Protein AF-A3AQN6-F1 (afdb_monomer)

Foldseek 3Di:
DPPDPVVVVVVVVVVVVVVVVVVVVVVVVVVVVVVCVVVVVVVVVVVVLLVVLVVVVVVVVVVLVVLQPQQDEDEPVQVCQFQVNVDPVQWPDADPQATWGWGQRPVVRAIKIKGWGDDPDLPFPVVVSVVNSVVSVPPDPPDFDFNHKYKDFPDDPVCSVVVDRDGPITIITITHDDPPDDVVCVVPVDPPPPPPPDD

Secondary structure (DSSP, 8-state):
---SHHHHHHHHHHHHHHHHHHHHHHHHHHHHHHHHHHHHHHHHHHHHHHHHHHHHHHHHHHHHHHHSSSPEEEEHHHHHHHTTTT-GGGEEEEETTEEEEEEEETTTTEEEEEEEE---SS--HHHHHHHHHHHHH---TTS--EEEEEEE----HHHHHTT------EEEEEEE--TT--HHHHHHT----------

pLDDT: mean 77.61, std 12.52, range [41.53, 94.75]

Nearest PDB structures (foldseek):
  6cth-assembly1_A  TM=8.230E-01  e=3.646E-09  Theobroma cacao
  7xdy-assembly2_B  TM=8.112E-01  e=2.053E-07  Arabidopsis thaliana
  7xdw-assembly2_B  TM=7.848E-01  e=6.494E-07  Arabidopsis thaliana
  7xdv-assembly2_B  TM=8.188E-01  e=1.313E-06  Arabidopsis thaliana
  7xdx-assembly2_B  TM=7.525E-01  e=4.150E-07  Arabidopsis thaliana

Sequence (199 aa):
MHHGRAPQIFASIVNNLSPICRYIDADHKKAIAIGFSIGGGLILVLLLWSILSWWKWRKTNREFDKGTRGACRFNYHHLAAATNHFSMDNKIGAGAFGEVHKGFLTQLGREVAVKKILRESRAGNKDFFDEVQTISRAKQKNLVELLGWGMKDSSNIIDFMCWRRQKNTDLFLVYEFVDNGNLHMHLYEKEALLPWRIR

InterPro domains:
  IPR000719 Protein kinase domain [PS50011] (86-199)
  IPR001245 Serine-threonine/tyrosine-protein kinase, catalytic domain [PF07714] (87-192)
  IPR011009 Protein kinase-like domain superfamily [SSF56112] (73-198)
  IPR017441 Protein kinase, ATP binding site [PS00107] (92-116)
  IPR050528 L-type Lectin-Domain Containing Receptor Kinases [PTHR27007] (30-199)

Mean predicted aligned error: 14.71 Å

Solvent-accessible surface area (backbone atoms only — not comparable to full-atom values): 11525 Å² total; per-residue (Å²): 139,92,81,69,66,68,64,55,54,51,51,51,53,52,58,61,43,51,60,54,54,53,50,53,55,53,51,52,53,50,53,51,52,53,50,49,53,58,52,47,51,53,50,51,51,52,50,50,51,51,51,52,53,51,52,55,52,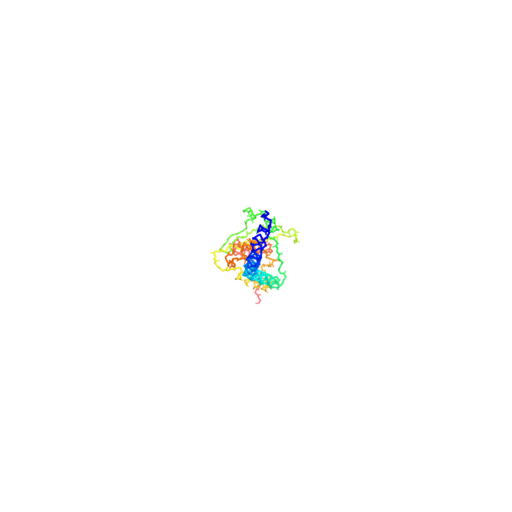54,49,55,58,53,51,52,66,65,47,28,78,75,45,42,81,45,57,41,69,58,54,31,62,24,21,61,69,67,35,73,92,31,52,77,48,74,56,91,69,24,38,30,25,42,26,49,37,76,92,78,72,45,62,27,30,40,34,40,46,55,79,89,59,91,72,40,74,61,58,54,48,55,48,50,33,50,54,50,64,62,79,50,95,90,50,83,53,67,54,23,37,28,51,44,82,71,79,50,78,62,47,67,76,62,71,57,74,85,69,82,54,51,38,34,40,31,27,58,56,69,88,86,65,56,70,64,53,55,73,75,70,42,91,66,76,73,83,77,76,82,126

Organism: Oryza sativa subsp. japonica (NCBI:txid39947)

Structure (mmCIF, N/CA/C/O backbone):
data_AF-A3AQN6-F1
#
_entry.id   AF-A3AQN6-F1
#
loop_
_atom_site.group_PDB
_atom_site.id
_atom_site.type_symbol
_atom_site.label_atom_id
_atom_site.label_alt_id
_atom_site.label_comp_id
_atom_site.label_asym_id
_atom_site.label_entity_id
_atom_site.label_seq_id
_atom_site.pdbx_PDB_ins_code
_atom_site.Cartn_x
_atom_site.Cartn_y
_atom_site.Cartn_z
_atom_site.occupancy
_atom_site.B_iso_or_equiv
_atom_site.auth_seq_id
_atom_site.auth_comp_id
_atom_site.auth_asym_id
_atom_site.auth_atom_id
_atom_site.pdbx_PDB_model_num
ATOM 1 N N . MET A 1 1 ? 56.611 50.053 -68.192 1.00 41.53 1 MET A N 1
ATOM 2 C CA . MET A 1 1 ? 55.725 48.869 -68.253 1.00 41.53 1 MET A CA 1
ATOM 3 C C . MET A 1 1 ? 56.006 47.970 -67.046 1.00 41.53 1 MET A C 1
ATOM 5 O O . MET A 1 1 ? 56.831 47.077 -67.136 1.00 41.53 1 MET A O 1
ATOM 9 N N . HIS A 1 2 ? 55.384 48.231 -65.892 1.00 56.44 2 HIS A N 1
ATOM 10 C CA . HIS A 1 2 ? 55.504 47.391 -64.686 1.00 56.44 2 HIS A CA 1
ATOM 11 C C . HIS A 1 2 ? 54.185 46.640 -64.448 1.00 56.44 2 HIS A C 1
ATOM 13 O O . HIS A 1 2 ? 53.518 46.827 -63.437 1.00 56.44 2 HIS A O 1
ATOM 19 N N . HIS A 1 3 ? 53.773 45.810 -65.405 1.00 54.97 3 HIS A N 1
ATOM 20 C CA . HIS A 1 3 ? 52.603 44.942 -65.255 1.00 54.97 3 HIS A CA 1
ATOM 21 C C . HIS A 1 3 ? 53.083 43.509 -65.026 1.00 54.97 3 HIS A C 1
ATOM 23 O O . HIS A 1 3 ? 53.787 42.961 -65.864 1.00 54.97 3 HIS A O 1
ATOM 29 N N . GLY A 1 4 ? 52.730 42.904 -63.887 1.00 64.25 4 GLY A N 1
ATOM 30 C CA . GLY A 1 4 ? 52.791 41.442 -63.752 1.00 64.25 4 GLY A CA 1
ATOM 31 C C . GLY A 1 4 ? 53.216 40.865 -62.402 1.00 64.25 4 GLY A C 1
ATOM 32 O O . GLY A 1 4 ? 52.994 39.681 -62.182 1.00 64.25 4 GLY A O 1
ATOM 33 N N . ARG A 1 5 ? 53.783 41.642 -61.465 1.00 66.12 5 ARG A N 1
ATOM 34 C CA . ARG A 1 5 ? 54.265 41.065 -60.186 1.00 66.12 5 ARG A CA 1
ATOM 35 C C . ARG A 1 5 ? 53.169 40.861 -59.127 1.00 66.12 5 ARG A C 1
ATOM 37 O O . ARG A 1 5 ? 53.242 39.902 -58.366 1.00 66.12 5 ARG A O 1
ATOM 44 N N . ALA A 1 6 ? 52.134 41.704 -59.118 1.00 73.12 6 ALA A N 1
ATOM 45 C CA . ALA A 1 6 ? 50.998 41.588 -58.196 1.00 73.12 6 ALA A CA 1
ATOM 46 C C . ALA A 1 6 ? 50.236 40.239 -58.270 1.00 73.12 6 ALA A C 1
ATOM 48 O O . ALA A 1 6 ? 50.026 39.643 -57.212 1.00 73.12 6 ALA A O 1
ATOM 49 N N . PRO A 1 7 ? 49.870 39.697 -59.456 1.00 79.94 7 PRO A N 1
ATOM 50 C CA . PRO A 1 7 ? 49.133 38.430 -59.523 1.00 79.94 7 PRO A CA 1
ATOM 51 C C . PRO A 1 7 ? 49.952 37.230 -59.031 1.00 79.94 7 PRO A C 1
ATOM 53 O O . PRO A 1 7 ? 49.388 36.320 -58.432 1.00 79.94 7 PRO A O 1
ATOM 56 N N . GLN A 1 8 ? 51.278 37.244 -59.214 1.00 82.31 8 GLN A N 1
ATOM 57 C CA . GLN A 1 8 ? 52.142 36.138 -58.783 1.00 82.31 8 GLN A CA 1
ATOM 58 C C . GLN A 1 8 ? 52.287 36.074 -57.260 1.00 82.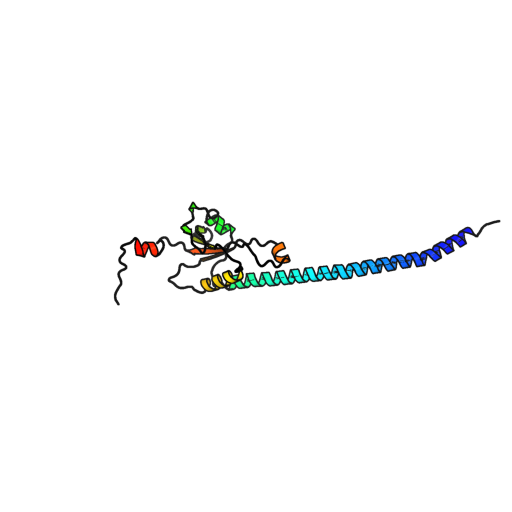31 8 GLN A C 1
ATOM 60 O O . GLN A 1 8 ? 52.235 34.995 -56.671 1.00 82.31 8 GLN A O 1
ATOM 65 N N . ILE A 1 9 ? 52.427 37.234 -56.607 1.00 84.75 9 ILE A N 1
ATOM 66 C CA . ILE A 1 9 ? 52.479 37.313 -55.140 1.00 84.75 9 ILE A CA 1
ATOM 67 C C . ILE A 1 9 ? 51.146 36.845 -54.553 1.00 84.75 9 ILE A C 1
ATOM 69 O O . ILE A 1 9 ? 51.135 36.037 -53.628 1.00 84.75 9 ILE A O 1
ATOM 73 N N . PHE A 1 10 ? 50.028 37.287 -55.133 1.00 84.50 10 PHE A N 1
ATOM 74 C CA . PHE A 1 10 ? 48.701 36.860 -54.701 1.00 84.50 10 PHE A CA 1
ATOM 75 C C . PHE A 1 10 ? 48.503 35.344 -54.852 1.00 84.50 10 PHE A C 1
ATOM 77 O O . PHE A 1 10 ? 48.115 34.684 -53.891 1.00 84.50 10 PHE A O 1
ATOM 84 N N . ALA A 1 11 ? 48.845 34.769 -56.010 1.00 84.94 11 ALA A N 1
ATOM 85 C CA . ALA A 1 11 ? 48.753 33.327 -56.239 1.00 84.94 11 ALA A CA 1
ATOM 86 C C . ALA A 1 11 ? 49.623 32.522 -55.258 1.00 84.94 11 ALA A C 1
ATOM 88 O O . ALA A 1 11 ? 49.178 31.502 -54.739 1.00 84.94 11 ALA A O 1
ATOM 89 N N . SER A 1 12 ? 50.833 32.999 -54.949 1.00 86.12 12 SER A N 1
ATOM 90 C CA . SER A 1 12 ? 51.721 32.366 -53.965 1.00 86.12 12 SER A CA 1
ATOM 91 C C . SER A 1 12 ? 51.129 32.382 -52.550 1.00 86.12 12 SER A C 1
ATOM 93 O O . SER A 1 12 ? 51.118 31.355 -51.871 1.00 86.12 12 SER A O 1
ATOM 95 N N . ILE A 1 13 ? 50.560 33.515 -52.124 1.00 86.88 13 ILE A N 1
ATOM 96 C CA . ILE A 1 13 ? 49.897 33.638 -50.818 1.00 86.88 13 ILE A CA 1
ATOM 97 C C . ILE A 1 13 ? 48.698 32.688 -50.734 1.00 86.88 13 ILE A C 1
ATOM 99 O O . ILE A 1 13 ? 48.573 31.952 -49.758 1.00 86.88 13 ILE A O 1
ATOM 103 N N . VAL A 1 14 ? 47.848 32.653 -51.764 1.00 86.81 14 VAL A N 1
ATOM 104 C CA . VAL A 1 14 ? 46.679 31.759 -51.811 1.00 86.81 14 VAL A CA 1
ATOM 105 C C . VAL A 1 14 ? 47.107 30.290 -51.796 1.00 86.81 14 VAL A C 1
ATOM 107 O O . VAL A 1 14 ? 46.557 29.494 -51.032 1.00 86.81 14 VAL A O 1
ATOM 110 N N . ASN A 1 15 ? 48.127 29.927 -52.576 1.00 86.00 15 ASN A N 1
ATOM 111 C CA . ASN A 1 15 ? 48.645 28.562 -52.620 1.00 86.00 15 ASN A CA 1
ATOM 112 C C . ASN A 1 15 ? 49.213 28.123 -51.269 1.00 86.00 15 ASN A C 1
ATOM 114 O O . ASN A 1 15 ? 48.926 27.003 -50.853 1.00 86.00 15 ASN A O 1
ATOM 118 N N . ASN A 1 16 ? 49.928 29.001 -50.560 1.00 87.06 16 ASN A N 1
ATOM 119 C CA . ASN A 1 16 ? 50.449 28.733 -49.216 1.00 87.06 16 ASN A CA 1
ATOM 120 C C . ASN A 1 16 ? 49.360 28.727 -48.135 1.00 87.06 16 ASN A C 1
ATOM 122 O O . ASN A 1 16 ? 49.490 28.009 -47.145 1.00 87.06 16 ASN A O 1
ATOM 126 N N . LEU A 1 17 ? 48.265 29.468 -48.320 1.00 86.56 17 LEU A N 1
ATOM 127 C CA . LEU A 1 17 ? 47.139 29.465 -47.389 1.00 86.56 17 LEU A CA 1
ATOM 128 C C . LEU A 1 17 ? 46.268 28.215 -47.547 1.00 86.56 17 LEU A C 1
ATOM 130 O O . LEU A 1 17 ? 45.709 27.734 -46.568 1.00 86.56 17 LEU A O 1
ATOM 134 N N . SER A 1 18 ? 46.184 27.639 -48.748 1.00 84.31 18 SER A N 1
ATOM 135 C CA . SER A 1 18 ? 45.392 26.430 -49.004 1.00 84.31 18 SER A CA 1
ATOM 136 C C . SER A 1 18 ? 45.774 25.197 -48.152 1.00 84.31 18 SER A C 1
ATOM 138 O O . SER A 1 18 ? 44.858 24.544 -47.643 1.00 84.31 18 SER A O 1
ATOM 140 N N . PRO A 1 19 ? 47.057 24.821 -47.933 1.00 86.81 19 PRO A N 1
ATOM 141 C CA . PRO A 1 19 ? 47.410 23.739 -47.016 1.00 86.81 19 PRO A CA 1
ATOM 142 C C . PRO A 1 19 ? 47.148 24.117 -45.555 1.00 86.81 19 PRO A C 1
ATOM 144 O O . PRO A 1 19 ? 46.705 23.260 -44.798 1.00 86.81 19 PRO A O 1
ATOM 147 N N . ILE A 1 20 ? 47.348 25.383 -45.170 1.00 85.19 20 ILE A N 1
ATOM 148 C CA . ILE A 1 20 ? 47.074 25.869 -43.807 1.00 85.19 20 ILE A CA 1
ATOM 149 C C . ILE A 1 20 ? 45.571 25.782 -43.512 1.00 85.19 20 ILE A C 1
ATOM 151 O O . ILE A 1 20 ? 45.165 25.252 -42.481 1.00 85.19 20 ILE A O 1
ATOM 155 N N . CYS A 1 21 ? 44.738 26.222 -44.455 1.00 81.69 21 CYS A N 1
ATOM 156 C CA . CYS A 1 21 ? 43.284 26.138 -44.372 1.00 81.69 21 CYS A CA 1
ATOM 157 C C . CYS A 1 21 ? 42.813 24.676 -44.282 1.00 81.69 21 CYS A C 1
ATOM 159 O O . CYS A 1 21 ? 42.001 24.346 -43.420 1.00 81.69 21 CYS A O 1
ATOM 161 N N . ARG A 1 22 ? 43.392 23.771 -45.087 1.00 85.31 22 ARG A N 1
ATOM 162 C CA . ARG A 1 22 ? 43.117 22.323 -45.001 1.00 85.31 22 ARG A CA 1
ATOM 163 C C . ARG A 1 22 ? 43.568 21.697 -43.676 1.00 85.31 22 ARG A C 1
ATOM 165 O O . ARG A 1 22 ? 42.887 20.809 -43.172 1.00 85.31 22 ARG A O 1
ATOM 172 N N . TYR A 1 23 ? 44.689 22.140 -43.107 1.00 86.69 23 TYR A N 1
ATOM 173 C CA . TYR A 1 23 ? 45.187 21.651 -41.819 1.00 86.69 23 TYR A CA 1
ATOM 174 C C . TYR A 1 23 ? 44.251 22.031 -40.663 1.00 86.69 23 TYR A C 1
ATOM 176 O O . TYR A 1 23 ? 43.906 21.174 -39.851 1.00 86.69 23 TYR A O 1
ATOM 184 N N . ILE A 1 24 ? 43.785 23.284 -40.628 1.00 84.75 24 ILE A N 1
ATOM 185 C CA . ILE A 1 24 ? 42.854 23.781 -39.603 1.00 84.75 24 ILE A CA 1
ATOM 186 C C . ILE A 1 24 ? 41.511 23.031 -39.659 1.00 84.75 24 ILE A C 1
ATOM 188 O O . ILE A 1 24 ? 41.003 22.615 -38.620 1.00 84.75 24 ILE A O 1
ATOM 192 N N . ASP A 1 25 ? 40.957 22.794 -40.856 1.00 84.50 25 ASP A N 1
ATOM 193 C CA . ASP A 1 25 ? 39.721 22.008 -41.027 1.00 84.50 25 ASP A CA 1
ATOM 194 C C . ASP A 1 25 ? 39.881 20.554 -40.538 1.00 84.50 25 ASP A C 1
ATOM 196 O O . ASP A 1 25 ? 38.994 20.008 -39.876 1.00 84.50 25 ASP A O 1
ATOM 200 N N . ALA A 1 26 ? 41.035 19.930 -40.804 1.00 84.81 26 ALA A N 1
ATOM 201 C CA . ALA A 1 26 ? 41.329 18.574 -40.346 1.00 84.81 26 ALA A CA 1
ATOM 202 C C . ALA A 1 26 ? 41.465 18.477 -38.816 1.00 84.81 26 ALA A C 1
ATOM 204 O O . ALA A 1 26 ? 40.965 17.517 -38.224 1.00 84.81 26 ALA A O 1
ATOM 205 N N . ASP A 1 27 ? 42.118 19.447 -38.170 1.00 85.69 27 ASP A N 1
ATOM 206 C CA . ASP A 1 27 ? 42.248 19.499 -36.708 1.00 85.69 27 ASP A CA 1
ATOM 207 C C . ASP A 1 27 ? 40.888 19.721 -36.029 1.00 85.69 27 ASP A C 1
ATOM 209 O O . ASP A 1 27 ? 40.518 18.984 -35.113 1.00 85.69 27 ASP A O 1
ATOM 213 N N . HIS A 1 28 ? 40.070 20.629 -36.572 1.00 83.94 28 HIS A N 1
ATOM 214 C CA . HIS A 1 28 ? 38.715 20.879 -36.085 1.00 83.94 28 HIS A CA 1
ATOM 215 C C . HIS A 1 28 ? 37.824 19.627 -36.167 1.00 83.94 28 HIS A C 1
ATOM 217 O O . HIS A 1 28 ? 37.142 19.278 -35.200 1.00 83.94 28 HIS A O 1
ATOM 223 N N . LYS A 1 29 ? 37.877 18.887 -37.284 1.00 84.50 29 LYS A N 1
ATOM 224 C CA . LYS A 1 29 ? 37.161 17.608 -37.442 1.00 84.50 29 LYS A CA 1
ATOM 225 C C . LYS A 1 29 ? 37.626 16.548 -36.440 1.00 84.50 29 LYS A C 1
ATOM 227 O O . LYS A 1 29 ? 36.785 15.836 -35.891 1.00 84.50 29 LYS A O 1
ATOM 232 N N . LYS A 1 30 ? 38.933 16.449 -36.165 1.00 82.25 30 LYS A N 1
ATOM 233 C CA . LYS A 1 30 ? 39.477 15.536 -35.141 1.00 82.25 30 LYS A CA 1
ATOM 234 C C . LYS A 1 30 ? 39.011 15.921 -33.737 1.00 82.25 30 LYS A C 1
ATOM 236 O O . LYS A 1 30 ? 38.565 15.046 -33.002 1.00 82.25 30 LYS A O 1
ATOM 241 N N . ALA A 1 31 ? 39.058 17.205 -33.382 1.00 79.88 31 ALA A N 1
ATOM 242 C CA . ALA A 1 31 ? 38.603 17.700 -32.083 1.00 79.88 31 ALA A CA 1
ATOM 243 C C . ALA A 1 31 ? 37.107 17.419 -31.852 1.00 79.88 31 ALA A C 1
ATOM 245 O O . ALA A 1 31 ? 36.733 16.892 -30.802 1.00 79.88 31 ALA A O 1
ATOM 246 N N . ILE A 1 32 ? 36.260 17.677 -32.858 1.00 78.75 32 ILE A N 1
ATOM 247 C CA . ILE A 1 32 ? 34.833 17.323 -32.832 1.00 78.75 32 ILE A CA 1
ATOM 248 C C . ILE A 1 32 ? 34.651 15.808 -32.661 1.00 78.75 32 ILE A C 1
ATOM 250 O O . ILE A 1 32 ? 33.883 15.381 -31.800 1.00 78.75 32 ILE A O 1
ATOM 254 N N . ALA A 1 33 ? 35.372 14.985 -33.431 1.00 78.06 33 ALA A N 1
ATOM 255 C CA . ALA A 1 33 ? 35.271 13.527 -33.351 1.00 78.06 33 ALA A CA 1
ATOM 256 C C . ALA A 1 33 ? 35.667 12.976 -31.966 1.00 78.06 33 ALA A C 1
ATOM 258 O O . ALA A 1 33 ? 34.990 12.093 -31.436 1.00 78.06 33 ALA A O 1
ATOM 259 N N . ILE A 1 34 ? 36.719 13.522 -31.346 1.00 77.81 34 ILE A N 1
ATOM 260 C CA . ILE A 1 34 ? 37.142 13.156 -29.984 1.00 77.81 34 ILE A CA 1
ATOM 261 C C . ILE A 1 34 ? 36.062 13.551 -28.964 1.00 77.81 34 ILE A C 1
ATOM 263 O O . ILE A 1 34 ? 35.707 12.743 -28.102 1.00 77.81 34 ILE A O 1
ATOM 267 N N . GLY A 1 35 ? 35.488 14.752 -29.094 1.00 72.50 35 GLY A N 1
ATOM 268 C CA . GLY A 1 35 ? 34.400 15.231 -28.236 1.00 72.50 35 GLY A CA 1
ATOM 269 C C . GLY A 1 35 ? 33.139 14.364 -28.323 1.00 72.50 35 GLY A C 1
ATOM 270 O O . GLY A 1 35 ? 32.579 13.993 -27.289 1.00 72.50 35 GLY A O 1
ATOM 271 N N . PHE A 1 36 ? 32.736 13.966 -29.536 1.00 73.75 36 PHE A N 1
ATOM 272 C CA . PHE A 1 36 ? 31.620 13.035 -29.751 1.00 73.75 36 PHE A CA 1
ATOM 273 C C . PHE A 1 36 ? 31.888 11.652 -29.153 1.00 73.75 36 PHE A C 1
ATOM 275 O O . PHE A 1 36 ? 30.964 11.042 -28.621 1.00 73.75 36 PHE A O 1
ATOM 282 N N . SER A 1 37 ? 33.129 11.162 -29.204 1.00 77.19 37 SER A N 1
ATOM 283 C CA . SER A 1 37 ? 33.493 9.847 -28.667 1.00 77.19 37 SER A CA 1
ATOM 284 C C . SER A 1 37 ? 33.371 9.792 -27.139 1.00 77.19 37 SER A C 1
ATOM 286 O O . SER A 1 37 ? 32.703 8.911 -26.594 1.00 77.19 37 SER A O 1
ATOM 288 N N . ILE A 1 38 ? 33.938 10.778 -26.435 1.00 80.94 38 ILE A N 1
ATOM 289 C CA . ILE A 1 38 ? 33.906 10.823 -24.965 1.00 80.94 38 ILE A CA 1
ATOM 290 C C . ILE A 1 38 ? 32.491 11.147 -24.471 1.00 80.94 38 ILE A C 1
ATOM 292 O O . ILE A 1 38 ? 31.960 10.454 -23.601 1.00 80.94 38 ILE A O 1
ATOM 296 N N . GLY A 1 39 ? 31.854 12.168 -25.053 1.00 83.25 39 GLY A N 1
ATOM 297 C CA . GLY A 1 39 ? 30.500 12.576 -24.681 1.00 83.25 39 GLY A CA 1
ATOM 298 C C . GLY A 1 39 ? 29.460 11.508 -25.016 1.00 83.25 39 GLY A C 1
ATOM 299 O O . GLY A 1 39 ? 28.634 11.165 -24.176 1.00 83.25 39 GLY A O 1
ATOM 300 N N . GLY A 1 40 ? 29.537 10.925 -26.213 1.00 89.31 40 GLY A N 1
ATOM 301 C CA . GLY A 1 40 ? 28.639 9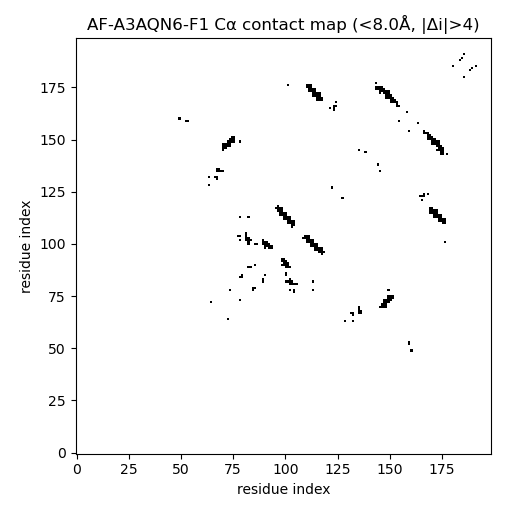.863 -26.660 1.00 89.31 40 GLY A CA 1
ATOM 302 C C . GLY A 1 40 ? 28.771 8.597 -25.820 1.00 89.31 40 GLY A C 1
ATOM 303 O O . GLY A 1 40 ? 27.756 8.038 -25.410 1.00 89.31 40 GLY A O 1
ATOM 304 N N . GLY A 1 41 ? 29.999 8.183 -25.487 1.00 89.56 41 GLY A N 1
ATOM 305 C CA . GLY A 1 41 ? 30.244 7.050 -24.593 1.00 89.56 41 GLY A CA 1
ATOM 306 C C . GLY A 1 41 ? 29.640 7.264 -23.203 1.00 89.56 41 GLY A C 1
ATOM 307 O O . GLY A 1 41 ? 28.924 6.395 -22.704 1.00 89.56 41 GLY A O 1
ATOM 308 N N . LEU A 1 42 ? 29.846 8.444 -22.608 1.00 91.00 42 LEU A N 1
ATOM 309 C CA . LEU A 1 42 ? 29.241 8.799 -21.320 1.00 91.00 42 LEU A CA 1
ATOM 310 C C . LEU A 1 42 ? 27.709 8.808 -21.392 1.00 91.00 42 LEU A C 1
ATOM 312 O O . LEU A 1 42 ? 27.057 8.238 -20.519 1.00 91.00 42 LEU A O 1
ATOM 316 N N . ILE A 1 43 ? 27.127 9.383 -22.447 1.00 91.81 43 ILE A N 1
ATOM 317 C CA . ILE A 1 43 ? 25.673 9.399 -22.656 1.00 91.81 43 ILE A CA 1
ATOM 318 C C . ILE A 1 43 ? 25.130 7.973 -22.796 1.00 91.81 43 ILE A C 1
ATOM 320 O O . ILE A 1 43 ? 24.146 7.635 -22.141 1.00 91.81 43 ILE A O 1
ATOM 324 N N . LEU A 1 44 ? 25.772 7.107 -23.584 1.00 92.75 44 LEU A N 1
ATOM 325 C CA . LEU A 1 44 ? 25.349 5.714 -23.755 1.00 92.75 44 LEU A CA 1
ATOM 326 C C . LEU A 1 44 ? 25.416 4.924 -22.445 1.00 92.75 44 LEU A C 1
ATOM 328 O O . LEU A 1 44 ? 24.490 4.171 -22.146 1.00 92.75 44 LEU A O 1
ATOM 332 N N . VAL A 1 45 ? 26.461 5.116 -21.637 1.00 92.31 45 VAL A N 1
ATOM 333 C CA . VAL A 1 45 ? 26.581 4.482 -20.315 1.00 92.31 45 VAL A CA 1
ATOM 334 C C . VAL A 1 45 ? 25.486 4.975 -19.370 1.00 92.31 45 VAL A C 1
ATOM 336 O O . VAL A 1 45 ? 24.864 4.160 -18.690 1.00 92.31 45 VAL A O 1
ATOM 339 N N . LEU A 1 46 ? 25.191 6.279 -19.353 1.00 90.12 46 LEU A N 1
ATOM 340 C CA . LEU A 1 46 ? 24.107 6.846 -18.546 1.00 90.12 46 LEU A CA 1
ATOM 341 C C . LEU A 1 46 ? 22.731 6.335 -18.990 1.00 90.12 46 LEU A C 1
ATOM 343 O O . LEU A 1 46 ? 21.899 6.005 -18.141 1.00 90.12 46 LEU A O 1
ATOM 347 N N . LEU A 1 47 ? 22.494 6.213 -20.300 1.00 91.25 47 LEU A N 1
ATOM 348 C CA . LEU A 1 47 ? 21.268 5.635 -20.852 1.00 91.25 47 LEU A CA 1
ATOM 349 C C . LEU A 1 47 ? 21.141 4.156 -20.481 1.00 91.25 47 LEU A C 1
ATOM 351 O O . LEU A 1 47 ? 20.100 3.745 -19.973 1.00 91.25 47 LEU A O 1
ATOM 355 N N . LEU A 1 48 ? 22.203 3.367 -20.656 1.00 92.75 48 LEU A N 1
ATOM 356 C CA . LEU A 1 48 ? 22.229 1.955 -20.282 1.00 92.75 48 LEU A CA 1
ATOM 357 C C . LEU A 1 48 ? 21.975 1.778 -18.782 1.00 92.75 48 LEU A C 1
ATOM 359 O O . LEU A 1 48 ? 21.144 0.965 -18.385 1.00 92.75 48 LEU A O 1
ATOM 363 N N . TRP A 1 49 ? 22.644 2.565 -17.942 1.00 91.06 49 TRP A N 1
ATOM 364 C CA . TRP A 1 49 ? 22.470 2.530 -16.494 1.00 91.06 49 TRP A CA 1
ATOM 365 C C . TRP A 1 49 ? 21.047 2.922 -16.076 1.00 91.06 49 TRP A C 1
ATOM 367 O O . TRP A 1 49 ? 20.458 2.265 -15.214 1.00 91.06 49 TRP A O 1
ATOM 377 N N . SER A 1 50 ? 20.456 3.918 -16.740 1.00 85.88 50 SER A N 1
ATOM 378 C CA . SER A 1 50 ? 19.059 4.322 -16.537 1.00 85.88 50 SER A CA 1
ATOM 379 C C . SER A 1 50 ? 18.084 3.212 -16.940 1.00 85.88 50 SER A C 1
ATOM 381 O O . SER A 1 50 ? 17.165 2.901 -16.184 1.00 85.88 50 SER A O 1
ATOM 383 N N . ILE A 1 51 ? 18.314 2.549 -18.079 1.00 88.56 51 ILE A N 1
ATOM 384 C CA . ILE A 1 51 ? 17.504 1.419 -18.560 1.00 88.56 51 ILE A CA 1
ATOM 385 C C . ILE A 1 51 ? 17.604 0.230 -17.598 1.00 88.56 51 ILE A C 1
ATOM 387 O O . ILE A 1 51 ? 16.578 -0.308 -17.182 1.00 88.56 51 ILE A O 1
ATOM 391 N N . LEU A 1 52 ? 18.816 -0.160 -17.194 1.00 87.69 52 LEU A N 1
ATOM 392 C CA . LEU A 1 52 ? 19.042 -1.269 -16.262 1.00 87.69 52 LEU A CA 1
ATOM 393 C C . LEU A 1 52 ? 18.415 -0.993 -14.891 1.00 87.69 52 LEU A C 1
ATOM 395 O O . LEU A 1 52 ? 17.757 -1.867 -14.319 1.00 87.69 52 LEU A O 1
ATOM 399 N N . SER A 1 53 ? 18.574 0.227 -14.375 1.00 82.31 53 SER A N 1
ATOM 400 C CA . SER A 1 53 ? 17.977 0.651 -13.104 1.00 82.31 53 SER A CA 1
ATOM 401 C C . SER A 1 53 ? 16.451 0.654 -13.180 1.00 82.31 53 SER A C 1
ATOM 403 O O . SER A 1 53 ? 15.783 0.140 -12.278 1.00 82.31 53 SER A O 1
ATOM 405 N N . TRP A 1 54 ? 15.887 1.135 -14.291 1.00 81.00 54 TRP A N 1
ATOM 406 C CA . TRP A 1 54 ? 14.450 1.100 -14.550 1.00 81.00 54 TRP A CA 1
ATOM 407 C C . TRP A 1 54 ? 13.911 -0.334 -14.644 1.00 81.00 54 TRP A C 1
ATOM 409 O O . TRP A 1 54 ? 12.876 -0.653 -14.053 1.00 81.00 54 TRP A O 1
ATOM 419 N N . TRP A 1 55 ? 14.631 -1.238 -15.314 1.00 81.12 55 TRP A N 1
ATOM 420 C CA . TRP A 1 55 ? 14.256 -2.651 -15.427 1.00 81.12 55 TRP A CA 1
ATOM 421 C C . TRP A 1 55 ? 14.284 -3.365 -14.078 1.00 81.12 55 TRP A C 1
ATOM 423 O O . TRP A 1 55 ? 13.327 -4.065 -13.731 1.00 81.12 55 TRP A O 1
ATOM 433 N N . LYS A 1 56 ? 15.349 -3.165 -13.292 1.00 75.69 56 LYS A N 1
ATOM 434 C CA . LYS A 1 56 ? 15.478 -3.753 -11.955 1.00 75.69 56 LYS A CA 1
ATOM 435 C C . LYS A 1 56 ? 14.353 -3.280 -11.035 1.00 75.69 56 LYS A C 1
ATOM 437 O O . LYS A 1 56 ? 13.740 -4.105 -10.362 1.00 75.69 56 LYS A O 1
ATOM 442 N N . TRP A 1 57 ? 14.025 -1.988 -11.062 1.00 70.19 57 TRP A N 1
ATOM 443 C CA . TRP A 1 57 ? 12.908 -1.441 -10.292 1.00 70.19 57 TRP A CA 1
ATOM 444 C C . TRP A 1 57 ? 11.560 -2.037 -10.698 1.00 70.19 57 TRP A C 1
ATOM 446 O O . TRP A 1 57 ? 10.786 -2.480 -9.846 1.00 70.19 57 TRP A O 1
ATOM 456 N N . ARG A 1 58 ? 11.289 -2.110 -12.006 1.00 71.19 58 ARG A N 1
ATOM 457 C CA . ARG A 1 58 ? 10.032 -2.666 -12.519 1.00 71.19 58 ARG A CA 1
ATOM 458 C C . ARG A 1 58 ? 9.850 -4.124 -12.104 1.00 71.19 58 ARG A C 1
ATOM 460 O O . ARG A 1 58 ? 8.726 -4.536 -11.824 1.00 71.19 58 ARG A O 1
ATOM 467 N N . LYS A 1 59 ? 10.936 -4.904 -12.057 1.00 72.00 59 LYS A N 1
ATOM 468 C CA . LYS A 1 59 ? 10.896 -6.307 -11.628 1.00 72.00 59 LYS A CA 1
ATOM 469 C C . LYS A 1 59 ? 10.508 -6.441 -10.153 1.00 72.00 59 LYS A C 1
ATOM 471 O O . LYS A 1 59 ? 9.588 -7.198 -9.862 1.00 72.00 59 LYS A O 1
ATOM 476 N N . THR A 1 60 ? 11.127 -5.672 -9.255 1.00 65.94 60 THR A N 1
ATOM 477 C CA . THR A 1 60 ? 10.811 -5.703 -7.814 1.00 65.94 60 THR A CA 1
ATOM 478 C C . THR A 1 60 ? 9.350 -5.348 -7.530 1.00 65.94 60 THR A C 1
ATOM 480 O O . THR A 1 60 ? 8.696 -6.049 -6.764 1.00 65.94 60 THR A O 1
ATOM 483 N N . ASN A 1 61 ? 8.800 -4.330 -8.201 1.00 63.28 61 ASN A N 1
ATOM 484 C CA . ASN A 1 61 ? 7.387 -3.970 -8.033 1.00 63.28 61 ASN A CA 1
ATOM 485 C C . ASN A 1 61 ? 6.443 -5.098 -8.481 1.00 63.28 61 ASN A C 1
ATOM 487 O O . ASN A 1 61 ? 5.462 -5.390 -7.808 1.00 63.28 61 ASN A O 1
ATOM 491 N N . ARG A 1 62 ? 6.766 -5.768 -9.595 1.00 66.19 62 ARG A N 1
ATOM 492 C CA . ARG A 1 62 ? 5.961 -6.877 -10.130 1.00 66.19 62 ARG A CA 1
ATOM 493 C C . ARG A 1 62 ? 6.004 -8.133 -9.259 1.00 66.19 62 ARG A C 1
ATOM 495 O O . ARG A 1 62 ? 5.025 -8.869 -9.221 1.00 66.19 62 ARG A O 1
ATOM 502 N N . GLU A 1 63 ? 7.135 -8.429 -8.623 1.00 66.94 63 GLU A N 1
ATOM 503 C CA . GLU A 1 63 ? 7.254 -9.587 -7.725 1.00 66.94 63 GLU A CA 1
ATOM 504 C C . GLU A 1 63 ? 6.417 -9.412 -6.455 1.00 66.94 63 GLU A C 1
ATOM 506 O O . GLU A 1 63 ? 5.815 -10.380 -5.990 1.00 66.94 63 GLU A O 1
ATOM 511 N N . PHE A 1 64 ? 6.308 -8.184 -5.944 1.00 63.25 64 PHE A N 1
ATOM 512 C CA . PHE A 1 64 ? 5.491 -7.895 -4.770 1.00 63.25 64 PHE A CA 1
ATOM 513 C C . PHE A 1 64 ? 3.995 -8.110 -5.032 1.00 63.25 64 PHE A C 1
ATOM 515 O O . PHE A 1 64 ? 3.351 -8.844 -4.284 1.00 63.25 64 PHE A O 1
ATOM 522 N N . ASP A 1 65 ? 3.481 -7.592 -6.153 1.00 65.81 65 ASP A N 1
ATOM 523 C CA . ASP A 1 65 ? 2.076 -7.774 -6.550 1.00 65.81 65 ASP A CA 1
ATOM 524 C C . ASP A 1 65 ? 1.712 -9.268 -6.740 1.00 65.81 65 ASP A C 1
ATOM 526 O O . ASP A 1 65 ? 0.584 -9.678 -6.480 1.00 65.81 65 ASP A O 1
ATOM 530 N N . LYS A 1 66 ? 2.671 -10.116 -7.151 1.00 66.00 66 LYS A N 1
ATOM 531 C CA . LYS A 1 66 ? 2.482 -11.579 -7.257 1.00 66.00 66 LYS A CA 1
ATOM 532 C C . LYS A 1 66 ? 2.562 -12.303 -5.909 1.00 66.00 66 LYS A C 1
ATOM 534 O O . LYS A 1 66 ? 1.998 -13.386 -5.760 1.00 66.00 66 LYS A O 1
ATOM 539 N N . GLY A 1 67 ? 3.318 -11.758 -4.956 1.00 58.75 67 GLY A N 1
ATOM 540 C CA . GLY A 1 67 ? 3.569 -12.362 -3.647 1.00 58.75 67 GLY A CA 1
ATOM 541 C C . GLY A 1 67 ? 2.355 -12.339 -2.723 1.00 58.75 67 GLY A C 1
ATOM 542 O O . GLY A 1 67 ? 2.189 -13.253 -1.912 1.00 58.75 67 GLY A O 1
ATOM 543 N N . THR A 1 68 ? 1.500 -11.331 -2.877 1.00 62.34 68 THR A N 1
ATOM 544 C CA . THR A 1 68 ? 0.252 -11.174 -2.137 1.00 62.34 68 THR A CA 1
ATOM 545 C C . THR A 1 68 ? -0.857 -11.966 -2.828 1.00 62.34 68 THR A C 1
ATOM 547 O O . THR A 1 68 ? -1.469 -11.475 -3.770 1.00 62.34 68 THR A O 1
ATOM 550 N N . ARG A 1 69 ? -1.104 -13.213 -2.396 1.00 62.38 69 ARG A N 1
ATOM 551 C CA . ARG A 1 69 ? -2.104 -14.161 -2.950 1.00 62.38 69 ARG A CA 1
ATOM 552 C C . ARG A 1 69 ? -3.574 -13.690 -2.806 1.00 62.38 69 ARG A C 1
ATOM 554 O O . ARG A 1 69 ? -4.391 -14.381 -2.208 1.00 62.38 69 ARG A O 1
ATOM 561 N N . GLY A 1 70 ? -3.923 -12.527 -3.348 1.00 65.69 70 GLY A N 1
ATOM 562 C CA . GLY A 1 70 ? -5.285 -11.981 -3.360 1.00 65.69 70 GLY A CA 1
ATOM 563 C C . GLY A 1 70 ? -5.502 -10.728 -2.509 1.00 65.69 70 GLY A C 1
ATOM 564 O O . GLY A 1 70 ? -6.575 -10.145 -2.598 1.00 65.69 70 GLY A O 1
ATOM 565 N N . ALA A 1 71 ? -4.512 -10.275 -1.731 1.00 72.88 71 ALA A N 1
ATOM 566 C CA . ALA A 1 71 ? -4.621 -8.990 -1.039 1.00 72.88 71 ALA A CA 1
ATOM 567 C C . ALA A 1 71 ? -4.512 -7.844 -2.061 1.00 72.88 71 ALA A C 1
ATOM 569 O O . ALA A 1 71 ? -3.530 -7.759 -2.803 1.00 72.88 71 ALA A O 1
ATOM 570 N N . CYS A 1 72 ? -5.525 -6.978 -2.125 1.00 78.88 72 CYS A N 1
ATOM 571 C CA . CYS A 1 72 ? -5.600 -5.916 -3.123 1.00 78.88 72 CYS A CA 1
ATOM 572 C C . CYS A 1 72 ? -4.608 -4.785 -2.818 1.00 78.88 72 CYS A C 1
ATOM 574 O O . CYS A 1 72 ? -4.450 -4.360 -1.672 1.00 78.88 72 CYS A O 1
ATOM 576 N N . ARG A 1 73 ? -3.966 -4.246 -3.859 1.00 83.19 73 ARG A N 1
ATOM 577 C C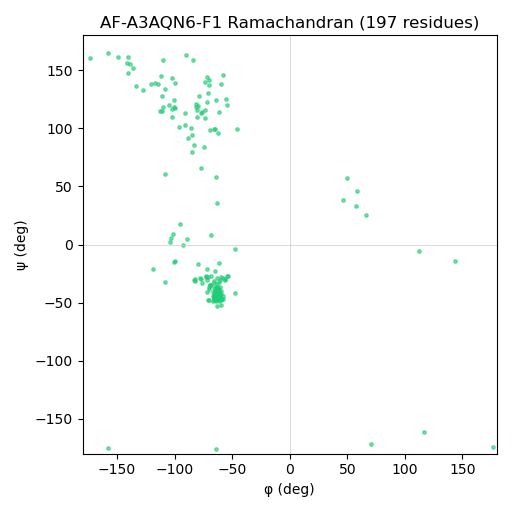A . ARG A 1 73 ? -3.188 -3.012 -3.742 1.00 83.19 73 ARG A CA 1
ATOM 578 C C . ARG A 1 73 ? -4.122 -1.808 -3.824 1.00 83.19 73 ARG A C 1
ATOM 580 O O . ARG A 1 73 ? -4.762 -1.595 -4.851 1.00 83.19 73 ARG A O 1
ATOM 587 N N . PHE A 1 74 ? -4.138 -0.982 -2.784 1.00 86.00 74 PHE A N 1
ATOM 588 C CA . PHE A 1 74 ? -4.895 0.265 -2.745 1.00 86.00 74 PHE A CA 1
ATOM 589 C C . PHE A 1 74 ? -4.001 1.472 -3.027 1.00 86.00 74 PHE A C 1
ATOM 591 O O . PHE A 1 74 ? -2.871 1.574 -2.542 1.00 86.00 74 PHE A O 1
ATOM 598 N N . ASN A 1 75 ? -4.520 2.418 -3.813 1.00 87.19 75 ASN A N 1
ATOM 599 C CA . ASN A 1 75 ? -3.869 3.713 -3.988 1.00 87.19 75 ASN A CA 1
ATOM 600 C C . ASN A 1 75 ? -3.981 4.512 -2.682 1.00 87.19 75 ASN A C 1
ATOM 602 O O . ASN A 1 75 ? -5.058 4.578 -2.086 1.00 87.19 75 ASN A O 1
ATOM 606 N N . TYR A 1 76 ? -2.891 5.170 -2.287 1.00 89.12 76 TYR A N 1
ATOM 607 C CA . TYR A 1 76 ? -2.868 6.106 -1.168 1.00 89.12 76 TYR A CA 1
ATOM 608 C C . TYR A 1 76 ? -4.028 7.109 -1.207 1.00 89.12 76 TYR A C 1
ATOM 610 O O . TYR A 1 76 ? -4.646 7.343 -0.177 1.00 89.12 76 TYR A O 1
ATOM 618 N N . HIS A 1 77 ? -4.378 7.649 -2.378 1.00 90.38 77 HIS A N 1
ATOM 619 C CA . HIS A 1 77 ? -5.469 8.621 -2.495 1.00 90.38 77 HIS A CA 1
ATOM 620 C C . HIS A 1 77 ? -6.825 8.045 -2.055 1.00 90.38 77 HIS A C 1
ATOM 622 O O . HIS A 1 77 ? -7.606 8.730 -1.402 1.00 90.38 77 HIS A O 1
ATOM 628 N N . HIS A 1 78 ? -7.106 6.774 -2.364 1.00 91.56 78 HIS A N 1
ATOM 629 C CA . HIS A 1 78 ? -8.339 6.121 -1.913 1.00 91.56 78 HIS A CA 1
ATOM 630 C C . HIS A 1 78 ? -8.327 5.865 -0.408 1.00 91.56 78 HIS A C 1
ATOM 632 O O . HIS A 1 78 ? -9.353 6.044 0.237 1.00 91.56 78 HIS A O 1
ATOM 638 N N . LEU A 1 79 ? -7.174 5.495 0.155 1.00 92.94 79 LEU A N 1
ATOM 639 C CA . LEU A 1 79 ? -7.031 5.309 1.600 1.00 92.94 79 LEU A CA 1
ATOM 640 C C . LEU A 1 79 ? -7.171 6.629 2.356 1.00 92.94 79 LEU A C 1
ATOM 642 O O . LEU A 1 79 ? -7.887 6.679 3.347 1.00 92.94 79 LEU A O 1
ATOM 646 N N . ALA A 1 80 ? -6.539 7.696 1.866 1.00 92.88 80 ALA A N 1
ATOM 647 C CA . ALA A 1 80 ? -6.653 9.029 2.438 1.00 92.88 80 ALA A CA 1
ATOM 648 C C . ALA A 1 80 ? -8.097 9.540 2.368 1.00 92.88 80 ALA A C 1
ATOM 650 O O . ALA A 1 80 ? -8.610 10.037 3.362 1.00 92.88 80 ALA A O 1
ATOM 651 N N . ALA A 1 81 ? -8.787 9.365 1.238 1.00 93.94 81 ALA A N 1
ATOM 652 C CA . ALA A 1 81 ? -10.201 9.719 1.137 1.00 93.94 81 ALA A CA 1
ATOM 653 C C . ALA A 1 81 ? -11.069 8.893 2.105 1.00 93.94 81 ALA A C 1
ATOM 655 O O . ALA A 1 81 ? -11.916 9.452 2.794 1.00 93.94 81 ALA A O 1
ATOM 656 N N . ALA A 1 82 ? -10.817 7.584 2.210 1.00 93.25 82 ALA A N 1
ATOM 657 C CA . ALA A 1 82 ? -11.564 6.686 3.089 1.00 93.25 82 ALA A CA 1
ATOM 658 C C . ALA A 1 82 ? -11.416 7.034 4.579 1.00 93.25 82 ALA A C 1
ATOM 660 O O . ALA A 1 82 ? -12.360 6.836 5.337 1.00 93.25 82 ALA A O 1
ATOM 661 N N . THR A 1 83 ? -10.252 7.537 5.002 1.00 93.31 83 THR A N 1
ATOM 662 C CA . THR A 1 83 ? -9.943 7.871 6.405 1.00 93.31 83 THR A CA 1
ATOM 663 C C . THR A 1 83 ? -10.039 9.367 6.719 1.00 93.31 83 THR A C 1
ATOM 665 O O . THR A 1 83 ? -9.624 9.788 7.801 1.00 93.31 83 THR A O 1
ATOM 668 N N . ASN A 1 84 ? -10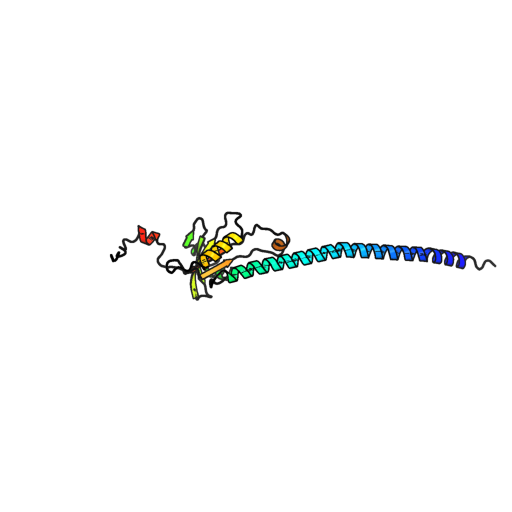.555 10.185 5.795 1.00 93.56 84 ASN A N 1
ATOM 669 C CA . ASN A 1 84 ? -10.536 11.649 5.880 1.00 93.56 84 ASN A CA 1
ATOM 670 C C . ASN A 1 84 ? -9.132 12.208 6.197 1.00 93.56 84 ASN A C 1
ATOM 672 O O . ASN A 1 84 ? -8.911 12.870 7.206 1.00 93.56 84 ASN A O 1
ATOM 676 N N . HIS A 1 85 ? -8.159 11.878 5.350 1.00 92.88 85 HIS A N 1
ATOM 677 C CA . HIS A 1 85 ? -6.745 12.231 5.487 1.00 92.88 85 HIS A CA 1
ATOM 678 C C . HIS A 1 85 ? -6.097 11.752 6.789 1.00 92.88 85 HIS A C 1
ATOM 680 O O . HIS A 1 85 ? -5.170 12.392 7.279 1.00 92.88 85 HIS A O 1
ATOM 686 N N . PHE A 1 86 ? -6.527 10.602 7.315 1.00 91.25 86 PHE A N 1
ATOM 687 C CA . PHE A 1 86 ? -6.060 10.100 8.609 1.00 91.25 86 PHE A CA 1
ATOM 688 C C . PHE A 1 86 ? -6.352 11.108 9.738 1.00 91.25 86 PHE A C 1
ATOM 690 O O . PHE A 1 86 ? -5.478 11.413 10.548 1.00 91.25 86 PHE A O 1
ATOM 697 N N . SER A 1 87 ? -7.581 11.649 9.762 1.00 92.19 87 SER A N 1
ATOM 698 C CA . SER A 1 87 ? -8.039 12.530 10.845 1.00 92.19 87 SER A CA 1
ATOM 699 C C . SER A 1 87 ? -7.953 11.818 12.196 1.00 92.19 87 SER A C 1
ATOM 701 O O . SER A 1 87 ? -8.235 10.620 12.295 1.00 92.19 87 SER A O 1
ATOM 703 N N . MET A 1 88 ? -7.637 12.577 13.247 1.00 91.75 88 MET A N 1
ATOM 704 C CA . MET A 1 88 ? -7.644 12.079 14.624 1.00 91.75 88 MET A CA 1
ATOM 705 C C . MET A 1 88 ? -9.027 11.569 15.049 1.00 91.75 88 MET A C 1
ATOM 707 O O . MET A 1 88 ? -9.093 10.628 15.831 1.00 91.75 88 MET A O 1
ATOM 711 N N . ASP A 1 89 ? -10.113 12.099 14.478 1.00 93.00 89 ASP A N 1
ATOM 712 C CA . ASP A 1 89 ? -11.486 11.644 14.768 1.00 93.00 89 ASP A CA 1
ATOM 713 C C . ASP A 1 89 ? -11.720 10.185 14.357 1.00 93.00 89 ASP A C 1
ATOM 715 O O . ASP A 1 89 ? -12.519 9.470 14.953 1.00 93.00 89 ASP A O 1
ATOM 719 N N . ASN A 1 90 ? -10.995 9.731 13.334 1.00 91.69 90 ASN A N 1
ATOM 720 C CA . ASN A 1 90 ? -11.064 8.366 12.835 1.00 91.69 90 ASN A CA 1
ATOM 721 C C . ASN A 1 90 ? -10.011 7.459 13.482 1.00 91.69 90 ASN A C 1
ATOM 723 O O . ASN A 1 90 ? -9.932 6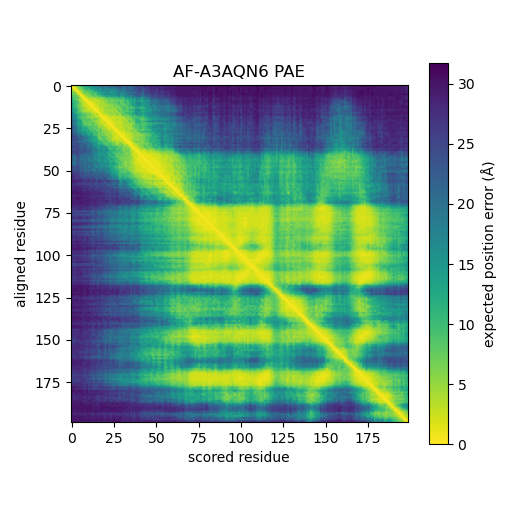.281 13.139 1.00 91.69 90 ASN A O 1
ATOM 727 N N . LYS A 1 91 ? -9.168 7.962 14.386 1.00 93.38 91 LYS A N 1
ATOM 728 C CA . LYS A 1 91 ? -8.118 7.166 15.022 1.00 93.38 91 LYS A CA 1
ATOM 729 C C . LYS A 1 91 ? -8.734 6.219 16.048 1.00 93.38 91 LYS A C 1
ATOM 731 O O . LYS A 1 91 ? -9.270 6.646 17.062 1.00 93.38 91 LYS A O 1
ATOM 736 N N . ILE A 1 92 ? -8.608 4.918 15.801 1.00 90.69 92 ILE A N 1
ATOM 737 C CA . ILE A 1 92 ? -9.134 3.870 16.690 1.00 90.69 92 ILE A CA 1
ATOM 738 C C . ILE A 1 92 ? -8.056 3.255 17.584 1.00 90.69 92 ILE A C 1
ATOM 740 O O . ILE A 1 92 ? -8.370 2.577 18.557 1.00 90.69 92 ILE A O 1
ATOM 744 N N . GLY A 1 93 ? -6.778 3.481 17.277 1.00 89.69 93 GLY A N 1
ATOM 745 C CA . GLY A 1 93 ? -5.686 3.007 18.117 1.00 89.69 93 GLY A CA 1
ATOM 746 C C . GLY A 1 93 ? -4.315 3.499 17.674 1.00 89.69 93 GLY A C 1
ATOM 747 O O . GLY A 1 93 ? -4.109 3.902 16.529 1.00 89.69 93 GLY A O 1
ATOM 748 N N . ALA A 1 94 ? -3.358 3.440 18.591 1.00 90.12 94 ALA A N 1
ATOM 749 C CA . ALA A 1 94 ? -1.943 3.665 18.329 1.00 90.12 94 ALA A CA 1
ATOM 750 C C . ALA A 1 94 ? -1.106 2.676 19.142 1.00 90.12 94 ALA A C 1
ATOM 752 O O . ALA A 1 94 ? -1.481 2.295 20.248 1.00 90.12 94 ALA A O 1
ATOM 753 N N . GLY A 1 95 ? 0.029 2.267 18.590 1.00 83.50 95 GLY A N 1
ATOM 754 C CA . GLY A 1 95 ? 1.014 1.442 19.278 1.00 83.50 95 GLY A CA 1
ATOM 755 C C . GLY A 1 95 ? 2.391 1.574 18.635 1.00 83.50 95 GLY A C 1
ATOM 756 O O . GLY A 1 95 ? 2.572 2.336 17.688 1.00 83.50 95 GLY A O 1
ATOM 757 N N . ALA A 1 96 ? 3.356 0.785 19.112 1.00 80.94 96 ALA A N 1
ATOM 758 C CA . ALA A 1 96 ? 4.739 0.818 18.619 1.00 80.94 96 ALA A CA 1
ATOM 759 C C . ALA A 1 96 ? 4.860 0.551 17.105 1.00 80.94 96 ALA A C 1
ATOM 761 O O . ALA A 1 96 ? 5.747 1.060 16.434 1.00 80.94 96 ALA A O 1
ATOM 762 N N . PHE A 1 97 ? 3.928 -0.223 16.545 1.00 78.62 97 PHE A N 1
ATOM 763 C CA . PHE A 1 97 ? 3.907 -0.571 15.121 1.00 78.62 97 PHE A CA 1
ATOM 764 C C . PHE A 1 97 ? 3.135 0.435 14.255 1.00 78.62 97 PHE A C 1
ATOM 766 O O . PHE A 1 97 ? 2.909 0.179 13.070 1.00 78.62 97 PHE A O 1
ATOM 773 N N . GLY A 1 98 ? 2.671 1.536 14.847 1.00 87.81 98 GLY A N 1
ATOM 774 C CA . GLY A 1 98 ? 1.972 2.615 14.170 1.00 87.81 98 GLY A CA 1
ATOM 775 C C . GLY A 1 98 ? 0.527 2.829 14.606 1.00 87.81 98 GLY A C 1
ATOM 776 O O . GLY A 1 98 ? 0.104 2.418 15.686 1.00 87.81 98 GLY A O 1
ATOM 777 N N . GLU A 1 99 ? -0.228 3.521 13.761 1.00 91.94 99 GLU A N 1
ATOM 778 C CA . GLU A 1 99 ? -1.546 4.061 14.096 1.00 91.94 99 GLU A CA 1
ATOM 779 C C . GLU A 1 99 ? -2.631 3.434 13.234 1.00 91.94 99 GLU A C 1
ATOM 781 O O . GLU A 1 99 ? -2.459 3.264 12.028 1.00 91.94 99 GLU A O 1
ATOM 786 N N . VAL A 1 100 ? -3.773 3.121 13.833 1.00 93.25 100 VAL A N 1
ATOM 787 C CA . VAL A 1 100 ? -4.910 2.509 13.150 1.00 93.25 100 VAL A CA 1
ATOM 788 C C . VAL A 1 100 ? -6.046 3.514 13.078 1.00 93.25 100 VAL A C 1
ATOM 790 O O . VAL A 1 100 ? -6.443 4.092 14.089 1.00 93.25 100 VAL A O 1
ATOM 793 N N . HIS A 1 101 ? -6.565 3.707 11.872 1.00 94.62 101 HIS A N 1
ATOM 794 C CA . HIS A 1 101 ? -7.653 4.626 11.578 1.00 94.62 101 HIS A CA 1
ATOM 795 C C . HIS A 1 101 ? -8.824 3.856 10.974 1.00 94.62 101 HIS A C 1
ATOM 797 O O . HIS A 1 101 ? -8.630 2.992 10.118 1.00 94.62 101 HIS A O 1
ATOM 803 N N . LYS A 1 102 ? -10.040 4.178 11.398 1.00 94.75 102 LYS A N 1
ATOM 804 C CA . LYS A 1 102 ? -11.275 3.747 10.757 1.00 94.75 102 LYS A CA 1
ATOM 805 C C . LYS A 1 102 ? -11.444 4.489 9.430 1.00 94.75 102 LYS A C 1
ATOM 807 O O . LYS A 1 102 ? -11.078 5.655 9.299 1.00 94.75 102 LYS A O 1
ATOM 812 N N . GLY A 1 103 ? -11.993 3.815 8.432 1.00 94.25 103 GLY A N 1
ATOM 813 C CA . GLY A 1 103 ? -12.361 4.451 7.177 1.00 94.25 103 GLY A CA 1
ATOM 814 C C . GLY A 1 103 ? -13.420 3.669 6.423 1.00 94.25 103 GLY A C 1
ATOM 815 O O . GLY A 1 103 ? -13.666 2.500 6.713 1.00 94.25 103 GLY A O 1
ATOM 816 N N . PHE A 1 104 ? -14.037 4.309 5.436 1.00 94.38 104 PHE A N 1
ATOM 817 C CA . PHE A 1 104 ? -15.003 3.667 4.549 1.00 94.38 104 PHE A CA 1
ATOM 818 C C . PHE A 1 104 ? -14.443 3.592 3.134 1.00 94.38 104 PHE A C 1
ATOM 820 O O . PHE A 1 104 ? -14.203 4.614 2.488 1.00 94.38 104 PHE A O 1
ATOM 827 N N . LEU A 1 105 ? -14.214 2.375 2.641 1.00 91.62 105 LEU A N 1
ATOM 828 C CA . LEU A 1 105 ? -13.600 2.178 1.336 1.00 91.62 105 LEU A CA 1
ATOM 829 C C . LEU A 1 105 ? -14.676 1.963 0.275 1.00 91.62 105 LEU A C 1
ATOM 831 O O . LEU A 1 105 ? -15.200 0.862 0.115 1.00 91.62 105 LEU A O 1
ATOM 835 N N . THR A 1 106 ? -14.965 3.012 -0.496 1.00 89.44 106 THR A N 1
ATOM 836 C CA . THR A 1 106 ? -16.025 3.016 -1.521 1.00 89.44 106 THR A CA 1
ATOM 837 C C . THR A 1 106 ? -15.875 1.916 -2.574 1.00 89.44 106 THR A C 1
ATOM 839 O O . THR A 1 106 ? -16.876 1.403 -3.055 1.00 89.44 106 THR A O 1
ATOM 842 N N . GLN A 1 107 ? -14.644 1.500 -2.890 1.00 85.50 107 GLN A N 1
ATOM 843 C CA . GLN A 1 107 ? -14.369 0.411 -3.838 1.00 85.50 107 GLN A CA 1
ATOM 844 C C . GLN A 1 107 ? -14.852 -0.963 -3.353 1.00 85.50 107 GLN A C 1
ATOM 846 O O . GLN A 1 107 ? -15.220 -1.799 -4.171 1.00 85.50 107 GLN A O 1
ATOM 851 N N . LEU A 1 108 ? -14.820 -1.205 -2.037 1.00 85.44 108 LEU A N 1
ATOM 852 C CA . LEU A 1 108 ? -15.305 -2.446 -1.425 1.00 85.44 108 LEU A CA 1
ATOM 853 C C . LEU A 1 108 ? -16.715 -2.299 -0.837 1.00 85.44 108 LEU A C 1
ATOM 855 O O . LEU A 1 108 ? -17.326 -3.305 -0.494 1.00 85.44 108 LEU A O 1
ATOM 859 N N . GLY A 1 109 ? -17.206 -1.066 -0.673 1.00 88.81 109 GLY A N 1
ATOM 860 C CA . GLY A 1 109 ? -18.509 -0.779 -0.074 1.00 88.81 109 GLY A CA 1
ATOM 861 C C . GLY A 1 109 ? -18.614 -1.150 1.408 1.00 88.81 109 GLY A C 1
ATOM 862 O O . GLY A 1 109 ? -19.713 -1.426 1.877 1.00 88.81 109 GLY A O 1
ATOM 863 N N . ARG A 1 110 ? -17.495 -1.188 2.146 1.00 90.06 110 ARG A N 1
ATOM 864 C CA . ARG A 1 110 ? -17.467 -1.563 3.571 1.00 90.06 110 ARG A CA 1
ATOM 865 C C . ARG A 1 110 ? -16.512 -0.711 4.399 1.00 90.06 110 ARG A C 1
ATOM 867 O O . ARG A 1 110 ? -15.593 -0.080 3.866 1.00 90.06 110 ARG A O 1
ATOM 874 N N . GLU A 1 111 ? -16.726 -0.734 5.712 1.00 93.19 111 GLU A N 1
ATOM 875 C CA . GLU A 1 111 ? -15.799 -0.163 6.687 1.00 93.19 111 GLU A CA 1
ATOM 876 C C . GLU A 1 111 ? -14.511 -0.990 6.769 1.00 93.19 111 GLU A C 1
ATOM 878 O O . GLU A 1 111 ? -14.514 -2.220 6.680 1.00 93.19 111 GLU A O 1
ATOM 883 N N . VAL A 1 112 ? -13.390 -0.293 6.922 1.00 93.56 112 VAL A N 1
ATOM 884 C CA . VAL A 1 112 ? -12.050 -0.871 6.979 1.00 93.56 112 VAL A CA 1
ATOM 885 C C . VAL A 1 112 ? -11.238 -0.224 8.095 1.00 93.56 112 VAL A C 1
ATOM 887 O O . VAL A 1 112 ? -11.435 0.942 8.443 1.00 93.56 112 VAL A O 1
ATOM 890 N N . ALA A 1 113 ? -10.287 -0.980 8.633 1.00 93.69 113 ALA A N 1
ATOM 891 C CA . ALA A 1 113 ? -9.266 -0.475 9.537 1.00 93.69 113 ALA A CA 1
ATOM 892 C C . ALA A 1 113 ? -7.952 -0.304 8.765 1.00 93.69 113 ALA A C 1
ATOM 894 O O . ALA A 1 113 ? -7.368 -1.269 8.269 1.00 93.69 113 ALA A O 1
ATOM 895 N N . VAL A 1 114 ? -7.477 0.935 8.657 1.00 94.06 114 VAL A N 1
ATOM 896 C CA . VAL A 1 114 ? -6.235 1.282 7.965 1.00 94.06 114 VAL A CA 1
ATOM 897 C C . VAL A 1 114 ? -5.136 1.520 8.993 1.00 94.06 114 VAL A C 1
ATOM 899 O O . VAL A 1 114 ? -5.141 2.520 9.709 1.00 94.06 114 VAL A O 1
ATOM 902 N N . LYS A 1 115 ? -4.166 0.607 9.055 1.00 91.94 115 LYS A N 1
ATOM 903 C CA . LYS A 1 115 ? -2.977 0.733 9.899 1.00 91.94 115 LYS A CA 1
ATOM 904 C C . LYS A 1 115 ? -1.856 1.415 9.122 1.00 91.94 115 LYS A C 1
ATOM 906 O O . LYS A 1 115 ? -1.315 0.833 8.184 1.00 91.94 115 LYS A O 1
ATOM 911 N N . LYS A 1 116 ? -1.488 2.627 9.531 1.00 90.56 116 LYS A N 1
ATOM 912 C CA . LYS A 1 116 ? -0.275 3.328 9.103 1.00 90.56 116 LYS A CA 1
ATOM 913 C C . LYS A 1 116 ? 0.909 2.779 9.888 1.00 90.56 116 LYS A C 1
ATOM 915 O O . LYS A 1 116 ? 0.934 2.900 11.109 1.00 90.56 116 LYS A O 1
ATOM 920 N N . ILE A 1 117 ? 1.889 2.203 9.202 1.00 85.75 117 ILE A N 1
ATOM 921 C CA . ILE A 1 117 ? 3.109 1.695 9.834 1.00 85.75 117 ILE A CA 1
ATOM 922 C C . ILE A 1 117 ? 4.074 2.858 10.063 1.00 85.75 117 ILE A C 1
ATOM 924 O O . ILE A 1 117 ? 4.517 3.499 9.109 1.00 85.75 117 ILE A O 1
ATOM 928 N N . LEU A 1 118 ? 4.409 3.124 11.325 1.00 76.25 118 LEU A N 1
ATOM 929 C CA . LEU A 1 118 ? 5.466 4.068 11.682 1.00 76.25 118 LEU A CA 1
ATOM 930 C C . LEU A 1 118 ? 6.813 3.356 11.527 1.00 76.25 118 LEU A C 1
ATOM 932 O O . LEU A 1 118 ? 7.087 2.367 12.201 1.00 76.25 118 LEU A O 1
ATOM 936 N N . ARG A 1 119 ? 7.648 3.822 10.597 1.00 67.06 119 ARG A N 1
ATOM 937 C CA . ARG A 1 119 ? 8.998 3.284 10.400 1.00 67.06 119 ARG A CA 1
ATOM 938 C C . ARG A 1 119 ? 9.990 4.065 11.243 1.00 67.06 119 ARG A C 1
ATOM 940 O O . ARG A 1 119 ? 10.388 5.158 10.858 1.00 67.06 119 ARG A O 1
ATOM 947 N N . GLU A 1 120 ? 10.419 3.487 12.359 1.00 59.56 120 GLU A N 1
ATOM 948 C CA . GLU A 1 120 ? 11.450 4.100 13.207 1.00 59.56 120 GLU A CA 1
ATOM 949 C C . GLU A 1 120 ? 12.878 3.882 12.686 1.00 59.56 120 GLU A C 1
ATOM 951 O O . GLU A 1 120 ? 13.796 4.590 13.092 1.00 59.56 120 GLU A O 1
ATOM 956 N N . SER A 1 121 ? 13.118 2.928 11.779 1.00 50.75 121 SER A N 1
ATOM 957 C CA . SER A 1 121 ? 14.494 2.548 11.455 1.00 50.75 121 SER A CA 1
ATOM 958 C C . SER A 1 121 ? 14.729 2.074 10.020 1.00 50.75 121 SER A C 1
ATOM 960 O O . SER A 1 121 ? 13.825 1.703 9.277 1.00 50.75 121 SER A O 1
ATOM 962 N N . ARG A 1 122 ? 16.018 2.120 9.658 1.00 50.66 122 ARG A N 1
ATOM 963 C CA . ARG A 1 122 ? 16.718 1.836 8.387 1.00 50.66 122 ARG A CA 1
ATOM 964 C C . ARG A 1 122 ? 16.355 0.526 7.658 1.00 50.66 122 ARG A C 1
ATOM 966 O O . ARG A 1 122 ? 16.903 0.289 6.578 1.00 50.66 122 ARG A O 1
ATOM 973 N N . ALA A 1 123 ? 15.498 -0.312 8.239 1.00 53.78 123 ALA A N 1
ATOM 974 C CA . ALA A 1 123 ? 14.962 -1.536 7.653 1.00 53.78 123 ALA A CA 1
ATOM 975 C C . ALA A 1 123 ? 14.096 -1.164 6.438 1.00 53.78 123 ALA A C 1
ATOM 977 O O . ALA A 1 123 ? 12.989 -0.636 6.554 1.00 53.78 123 ALA A O 1
ATOM 978 N N . GLY A 1 124 ? 14.682 -1.286 5.248 1.00 62.00 124 GLY A N 1
ATOM 979 C CA . GLY A 1 124 ? 14.151 -0.707 4.016 1.00 62.00 124 GLY A CA 1
ATOM 980 C C . GLY A 1 124 ? 12.798 -1.283 3.585 1.00 62.00 124 GLY A C 1
ATOM 981 O O . GLY A 1 124 ? 12.184 -2.123 4.235 1.00 62.00 124 GLY A O 1
ATOM 982 N N . ASN A 1 125 ? 12.309 -0.852 2.419 1.00 64.50 125 ASN A N 1
ATOM 983 C CA . ASN A 1 125 ? 11.048 -1.351 1.839 1.00 64.50 125 ASN A CA 1
ATOM 984 C C . ASN A 1 125 ? 11.024 -2.881 1.703 1.00 64.50 125 ASN A C 1
ATOM 986 O O . ASN A 1 125 ? 9.960 -3.476 1.788 1.00 64.50 125 ASN A O 1
ATOM 990 N N . LYS A 1 126 ? 12.201 -3.506 1.571 1.00 68.38 126 LYS A N 1
ATOM 991 C CA . LYS A 1 126 ? 12.358 -4.955 1.468 1.00 68.38 126 LYS A CA 1
ATOM 992 C C . LYS A 1 126 ? 11.812 -5.713 2.684 1.00 68.38 126 LYS A C 1
ATOM 994 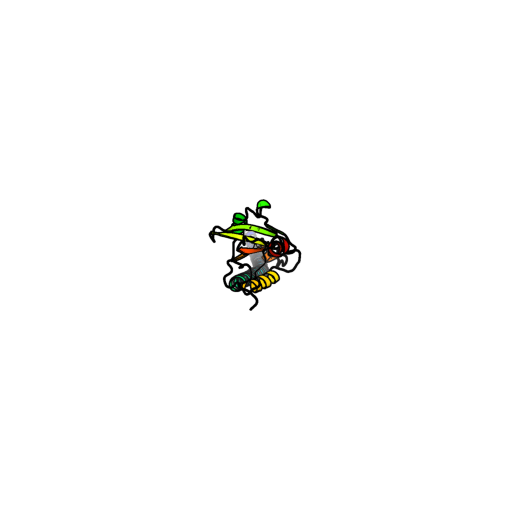O O . LYS A 1 126 ? 10.997 -6.600 2.484 1.00 68.38 126 LYS A O 1
ATOM 999 N N . ASP A 1 127 ? 12.209 -5.347 3.901 1.00 71.25 127 ASP A N 1
ATOM 1000 C CA . ASP A 1 127 ? 11.850 -6.125 5.098 1.00 71.25 127 ASP A CA 1
ATOM 1001 C C . ASP A 1 127 ? 10.335 -6.090 5.341 1.00 71.25 127 ASP A C 1
ATOM 1003 O O . ASP A 1 127 ? 9.715 -7.104 5.643 1.00 71.25 127 ASP A O 1
ATOM 1007 N N . PHE A 1 128 ? 9.711 -4.940 5.073 1.00 71.94 128 PHE A N 1
ATOM 1008 C CA . PHE A 1 128 ? 8.254 -4.836 5.063 1.00 71.94 128 PHE A CA 1
ATOM 1009 C C . PHE A 1 128 ? 7.606 -5.671 3.959 1.00 71.94 128 PHE A C 1
ATOM 1011 O O . PHE A 1 128 ? 6.557 -6.260 4.182 1.00 71.94 128 PHE A O 1
ATOM 1018 N N . PHE A 1 129 ? 8.183 -5.721 2.755 1.00 72.69 129 PHE A N 1
ATOM 1019 C CA . PHE A 1 129 ? 7.635 -6.564 1.693 1.00 72.69 129 PHE A CA 1
ATOM 1020 C C . PHE A 1 129 ? 7.702 -8.042 2.048 1.00 72.69 129 PHE A C 1
ATOM 1022 O O . PHE A 1 129 ? 6.740 -8.759 1.777 1.00 72.69 129 PHE A O 1
ATOM 1029 N N . ASP A 1 130 ? 8.782 -8.475 2.691 1.00 75.25 130 ASP A N 1
ATOM 1030 C CA . ASP A 1 130 ? 8.928 -9.839 3.191 1.00 75.25 130 ASP A CA 1
ATOM 1031 C C . ASP A 1 130 ? 7.893 -10.114 4.305 1.00 75.25 130 ASP A C 1
ATOM 1033 O O . ASP A 1 130 ? 7.234 -11.159 4.299 1.00 75.25 130 ASP A O 1
ATOM 1037 N N . GLU A 1 131 ? 7.647 -9.147 5.195 1.00 73.62 131 GLU A N 1
ATOM 1038 C CA . GLU A 1 131 ? 6.600 -9.217 6.223 1.00 73.62 131 GLU A CA 1
ATOM 1039 C C . GLU A 1 131 ? 5.191 -9.294 5.610 1.00 73.62 131 GLU A C 1
ATOM 1041 O O . GLU A 1 131 ? 4.447 -10.230 5.896 1.00 73.62 131 GLU A O 1
ATOM 1046 N N . VAL A 1 132 ? 4.819 -8.380 4.707 1.00 75.44 132 VAL A N 1
ATOM 1047 C CA . VAL A 1 132 ? 3.504 -8.381 4.037 1.00 75.44 132 VAL A CA 1
ATOM 1048 C C . VAL A 1 132 ? 3.313 -9.632 3.191 1.00 75.44 132 VAL A C 1
ATOM 1050 O O . VAL A 1 132 ? 2.222 -10.206 3.167 1.00 75.44 132 VAL A O 1
ATOM 1053 N N . GLN A 1 133 ? 4.356 -10.108 2.514 1.00 77.56 133 GLN A N 1
ATOM 1054 C CA . GLN A 1 133 ? 4.304 -11.369 1.783 1.00 77.56 133 GLN A CA 1
ATOM 1055 C C . GLN A 1 133 ? 4.060 -12.548 2.734 1.00 77.56 133 GLN A C 1
ATOM 1057 O O . GLN A 1 133 ? 3.308 -13.462 2.395 1.00 77.56 133 GLN A O 1
ATOM 1062 N N . THR A 1 134 ? 4.652 -12.530 3.925 1.00 76.75 134 THR A N 1
ATOM 1063 C CA . THR A 1 134 ? 4.446 -13.570 4.938 1.00 76.75 134 THR A CA 1
ATOM 1064 C C . THR A 1 134 ? 3.034 -13.502 5.525 1.00 76.75 134 THR A C 1
ATOM 1066 O O . THR A 1 134 ? 2.328 -14.511 5.526 1.00 76.75 134 THR A O 1
ATOM 1069 N N . ILE A 1 135 ? 2.565 -12.315 5.925 1.00 75.88 135 ILE A N 1
ATOM 1070 C CA . ILE A 1 135 ? 1.220 -12.095 6.485 1.00 75.88 135 ILE A CA 1
ATOM 1071 C C . ILE A 1 135 ? 0.138 -12.440 5.459 1.00 75.88 135 ILE A C 1
ATOM 1073 O O . ILE A 1 135 ? -0.813 -13.144 5.780 1.00 75.88 135 ILE A O 1
ATOM 1077 N N . SER A 1 136 ? 0.291 -12.013 4.204 1.00 74.75 136 SER A N 1
ATOM 1078 C CA . SER A 1 136 ? -0.695 -12.295 3.149 1.00 74.75 136 SER A CA 1
ATOM 1079 C C . SER A 1 136 ? -0.822 -13.784 2.810 1.00 74.75 136 SER A C 1
ATOM 1081 O O . SER A 1 136 ? -1.856 -14.209 2.298 1.00 74.75 136 SER A O 1
ATOM 1083 N N . ARG A 1 137 ? 0.202 -14.599 3.097 1.00 71.69 137 ARG A N 1
ATOM 1084 C CA . ARG A 1 137 ? 0.135 -16.066 2.978 1.00 71.69 137 ARG A CA 1
ATOM 1085 C C . ARG A 1 137 ? -0.503 -16.719 4.200 1.00 71.69 137 ARG A C 1
ATOM 1087 O O . ARG A 1 137 ? -1.111 -17.778 4.059 1.00 71.69 137 ARG A O 1
ATOM 1094 N N . ALA A 1 138 ? -0.375 -16.109 5.374 1.00 71.69 138 ALA A N 1
ATOM 1095 C CA . ALA A 1 138 ? -0.955 -16.588 6.622 1.00 71.69 138 ALA A CA 1
ATOM 1096 C C . ALA A 1 138 ? -2.462 -16.277 6.693 1.00 71.69 138 ALA A C 1
ATOM 1098 O O . ALA A 1 138 ? -2.924 -15.511 7.532 1.00 71.69 138 ALA A O 1
ATOM 1099 N N . LYS A 1 139 ? -3.260 -16.894 5.814 1.00 62.72 139 LYS A N 1
ATOM 1100 C CA . LYS A 1 139 ? -4.725 -16.832 5.892 1.00 62.72 139 LYS A CA 1
ATOM 1101 C C . LYS A 1 139 ? -5.228 -17.886 6.881 1.00 62.72 139 LYS A C 1
ATOM 1103 O O . LYS A 1 139 ? -5.542 -19.008 6.494 1.00 62.72 139 LYS A O 1
ATOM 1108 N N . GLN A 1 140 ? -5.269 -17.551 8.169 1.00 69.06 140 GLN A N 1
ATOM 1109 C CA . GLN A 1 140 ? -5.926 -18.375 9.191 1.00 69.06 140 GLN A CA 1
ATOM 1110 C C . GLN A 1 140 ? -7.294 -17.785 9.552 1.00 69.06 140 GLN A C 1
ATOM 1112 O O . GLN A 1 140 ? -7.436 -16.571 9.635 1.00 69.06 140 GLN A O 1
ATOM 1117 N N . LYS A 1 141 ? -8.293 -18.644 9.805 1.00 67.00 141 LYS A N 1
ATOM 1118 C CA . LYS A 1 141 ? -9.686 -18.241 10.107 1.00 67.00 141 LYS A CA 1
ATOM 1119 C C . LYS A 1 141 ? -9.846 -17.391 11.379 1.00 67.00 141 LYS A C 1
ATOM 1121 O O . LYS A 1 141 ? -10.891 -16.786 11.559 1.00 67.00 141 LYS A O 1
ATOM 1126 N N . ASN A 1 142 ? -8.833 -17.365 12.245 1.00 73.31 142 ASN A N 1
ATOM 1127 C CA . ASN A 1 142 ? -8.883 -16.709 13.556 1.00 73.31 142 ASN A CA 1
ATOM 1128 C C . ASN A 1 142 ? -8.144 -15.360 13.588 1.00 73.31 142 ASN A C 1
ATOM 1130 O O . ASN A 1 142 ? -7.977 -14.783 14.659 1.00 73.31 142 ASN A O 1
ATOM 1134 N N . LEU A 1 143 ? -7.654 -14.877 12.445 1.00 74.88 143 LEU A N 1
ATOM 1135 C CA . LEU A 1 143 ? -7.001 -13.575 12.331 1.00 74.88 143 LEU A CA 1
ATOM 1136 C C . LEU A 1 143 ? -7.880 -12.643 11.501 1.00 74.88 143 LEU A C 1
ATOM 1138 O O . LEU A 1 143 ? -8.525 -13.088 10.552 1.00 74.88 143 LEU A O 1
ATOM 1142 N N . VAL A 1 144 ? -7.880 -11.353 11.853 1.00 78.19 144 VAL A N 1
ATOM 1143 C CA . VAL A 1 144 ? -8.564 -10.316 11.069 1.00 78.19 144 VAL A CA 1
ATOM 1144 C C . VAL A 1 144 ? -8.049 -10.375 9.635 1.00 78.19 144 VAL A C 1
ATOM 1146 O O . VAL A 1 144 ? -6.836 -10.329 9.404 1.00 78.19 144 VAL A O 1
ATOM 1149 N N . GLU A 1 145 ? -8.963 -10.509 8.673 1.00 79.62 145 GLU A N 1
ATOM 1150 C CA . GLU A 1 145 ? -8.586 -10.670 7.276 1.00 79.62 145 GLU A CA 1
ATOM 1151 C C . GLU A 1 145 ? -7.864 -9.410 6.779 1.00 79.62 145 GLU A C 1
ATOM 1153 O O . GLU A 1 145 ? -8.373 -8.287 6.858 1.00 79.62 145 GLU A O 1
ATOM 1158 N N . LEU A 1 146 ? -6.651 -9.603 6.254 1.00 85.75 146 LEU A N 1
ATOM 1159 C CA . LEU A 1 146 ? -5.939 -8.567 5.518 1.00 85.75 146 LEU A CA 1
ATOM 1160 C C . LEU A 1 146 ? -6.599 -8.418 4.145 1.00 85.75 146 LEU A C 1
ATOM 1162 O O . LEU A 1 146 ? -6.444 -9.274 3.275 1.00 85.75 146 LEU A O 1
ATOM 1166 N N . LEU A 1 147 ? -7.306 -7.310 3.944 1.00 86.12 147 LEU A N 1
ATOM 1167 C CA . LEU A 1 147 ? -7.980 -6.996 2.684 1.00 86.12 147 LEU A CA 1
ATOM 1168 C C . LEU A 1 147 ? -6.990 -6.532 1.623 1.00 86.12 147 LEU A C 1
ATOM 1170 O O . LEU A 1 147 ? -7.175 -6.762 0.427 1.00 86.12 147 LEU A O 1
ATOM 1174 N N . GLY A 1 148 ? -5.939 -5.845 2.060 1.00 87.81 148 GLY A N 1
ATOM 1175 C CA . GLY A 1 148 ? -4.992 -5.243 1.150 1.00 87.81 148 GLY A CA 1
ATOM 1176 C C . GLY A 1 148 ? -3.912 -4.428 1.827 1.00 87.81 148 GLY A C 1
ATOM 1177 O O . GLY A 1 148 ? -3.794 -4.360 3.049 1.00 87.81 148 GLY A O 1
ATOM 1178 N N . TRP A 1 149 ? -3.121 -3.779 0.990 1.00 86.94 149 TRP A N 1
ATOM 1179 C CA . TRP A 1 149 ? -2.044 -2.898 1.407 1.00 86.94 149 TRP A CA 1
ATOM 1180 C C . TRP A 1 149 ? -1.984 -1.687 0.478 1.00 86.94 149 TRP A C 1
ATOM 1182 O O . TRP A 1 149 ? -2.428 -1.731 -0.669 1.00 86.94 149 TRP A O 1
ATOM 1192 N N . GLY A 1 150 ? -1.431 -0.588 0.971 1.00 86.81 150 GLY A N 1
ATOM 1193 C CA . GLY A 1 150 ? -1.203 0.626 0.203 1.00 86.81 150 GLY A CA 1
ATOM 1194 C C . GLY A 1 150 ? 0.152 1.225 0.531 1.00 86.81 150 GLY A C 1
ATOM 1195 O O . GLY A 1 150 ? 0.711 1.007 1.604 1.00 86.81 150 GLY A O 1
ATOM 1196 N N . MET A 1 151 ? 0.693 1.988 -0.408 1.00 82.38 151 MET A N 1
ATOM 1197 C CA . MET A 1 151 ? 1.927 2.737 -0.198 1.00 82.38 151 MET A CA 1
ATOM 1198 C C . MET A 1 151 ? 1.742 4.155 -0.701 1.00 82.38 151 MET A C 1
ATOM 1200 O O . MET A 1 151 ? 1.231 4.359 -1.806 1.00 82.38 151 MET A O 1
ATOM 1204 N N . LYS A 1 152 ? 2.209 5.125 0.081 1.00 82.38 152 LYS A N 1
ATOM 1205 C CA . LYS A 1 152 ? 2.505 6.454 -0.435 1.00 82.38 152 LYS A CA 1
ATOM 1206 C C . LYS A 1 152 ? 3.919 6.407 -0.987 1.00 82.38 152 LYS A C 1
ATOM 1208 O O . LYS A 1 152 ? 4.894 6.429 -0.235 1.00 82.38 152 LYS A O 1
ATOM 1213 N N . ASP A 1 153 ? 4.021 6.274 -2.302 1.00 69.56 153 ASP A N 1
ATOM 1214 C CA . ASP A 1 153 ? 5.318 6.364 -2.951 1.00 69.56 153 ASP A CA 1
ATOM 1215 C C . ASP A 1 153 ? 5.720 7.840 -3.047 1.00 69.56 153 ASP A C 1
ATOM 1217 O O . ASP A 1 153 ? 5.066 8.622 -3.733 1.00 69.56 153 ASP A O 1
ATOM 1221 N N . SER A 1 154 ? 6.772 8.225 -2.324 1.00 63.19 154 SER A N 1
ATOM 1222 C CA . SER A 1 154 ? 7.425 9.530 -2.482 1.00 63.19 154 SER A CA 1
ATOM 1223 C C . SER A 1 154 ? 8.639 9.441 -3.417 1.00 63.19 154 SER A C 1
ATOM 1225 O O . SER A 1 154 ? 9.504 10.311 -3.371 1.00 63.19 154 SER A O 1
ATOM 1227 N N . SER A 1 155 ? 8.757 8.383 -4.229 1.00 59.53 155 SER A N 1
ATOM 1228 C CA . SER A 1 155 ? 9.923 8.181 -5.087 1.00 59.53 155 SER A CA 1
ATOM 1229 C C . SER A 1 155 ? 9.821 9.018 -6.364 1.00 59.53 155 SER A C 1
ATOM 1231 O O . SER A 1 155 ? 9.017 8.764 -7.260 1.00 59.53 155 SER A O 1
ATOM 1233 N N . ASN A 1 156 ? 10.669 10.036 -6.445 1.00 56.34 156 ASN A N 1
ATOM 1234 C CA . ASN A 1 156 ? 10.883 10.889 -7.609 1.00 56.34 156 ASN A CA 1
ATOM 1235 C C . ASN A 1 156 ? 11.986 10.321 -8.523 1.00 56.34 156 ASN A C 1
ATOM 1237 O O . ASN A 1 156 ? 12.797 9.501 -8.100 1.00 56.34 156 ASN A O 1
ATOM 1241 N N . ILE A 1 157 ? 12.062 10.789 -9.778 1.00 59.97 157 ILE A N 1
ATOM 1242 C CA . ILE A 1 157 ? 13.076 10.348 -10.763 1.00 59.97 157 ILE A CA 1
ATOM 1243 C C . ILE A 1 157 ? 14.526 10.468 -10.241 1.00 59.97 157 ILE A C 1
ATOM 1245 O O . ILE A 1 157 ? 15.393 9.686 -10.620 1.00 59.97 157 ILE A O 1
ATOM 1249 N N . ILE A 1 158 ? 14.780 11.388 -9.306 1.00 59.84 158 ILE A N 1
ATOM 1250 C CA . ILE A 1 158 ? 16.093 11.585 -8.676 1.00 59.84 158 ILE A CA 1
ATOM 1251 C C . ILE A 1 158 ? 16.470 10.417 -7.749 1.00 59.84 158 ILE A C 1
ATOM 1253 O O . ILE A 1 158 ? 17.626 9.998 -7.740 1.00 59.84 158 ILE A O 1
ATOM 1257 N N . ASP A 1 159 ? 15.513 9.820 -7.028 1.00 62.41 159 ASP A N 1
ATOM 1258 C CA . ASP A 1 159 ? 15.781 8.657 -6.166 1.00 62.41 159 ASP A CA 1
ATOM 1259 C C . ASP A 1 159 ? 16.289 7.454 -6.969 1.00 62.41 159 ASP A C 1
ATOM 1261 O O . ASP A 1 159 ? 17.115 6.675 -6.478 1.00 62.41 159 ASP A O 1
ATOM 1265 N N . PHE A 1 160 ? 15.826 7.320 -8.218 1.00 61.56 160 PHE A N 1
ATOM 1266 C CA . PHE A 1 160 ? 16.333 6.329 -9.165 1.00 61.56 160 PHE A CA 1
ATOM 1267 C C . PHE A 1 160 ? 17.786 6.598 -9.540 1.00 61.56 160 PHE A C 1
ATOM 1269 O O . PHE A 1 160 ? 18.598 5.674 -9.520 1.00 61.56 160 PHE A O 1
ATOM 1276 N N . MET A 1 161 ? 18.116 7.857 -9.844 1.00 61.16 161 MET A N 1
ATOM 1277 C CA . MET A 1 161 ? 19.457 8.265 -10.271 1.00 61.16 161 MET A CA 1
ATOM 1278 C C . MET A 1 161 ? 20.498 8.243 -9.147 1.00 61.16 161 MET A C 1
ATOM 1280 O O . MET A 1 161 ? 21.690 8.173 -9.423 1.00 61.16 161 MET A O 1
ATOM 1284 N N . CYS A 1 162 ? 20.090 8.285 -7.881 1.00 63.19 162 CYS A N 1
ATOM 1285 C CA . CYS A 1 162 ? 21.031 8.302 -6.759 1.00 63.19 162 CYS A CA 1
ATOM 1286 C C . CYS A 1 162 ? 21.155 6.960 -6.022 1.00 63.19 162 CYS A C 1
ATOM 1288 O O . CYS A 1 162 ? 21.864 6.895 -5.018 1.00 63.19 162 CYS A O 1
ATOM 1290 N N . TRP A 1 163 ? 20.462 5.899 -6.465 1.00 59.72 163 TRP A N 1
ATOM 1291 C CA . TRP A 1 163 ? 20.401 4.601 -5.767 1.00 59.72 163 TRP A CA 1
ATOM 1292 C C . TRP A 1 163 ? 20.144 4.766 -4.255 1.00 59.72 163 TRP A C 1
ATOM 1294 O O . TRP A 1 163 ? 20.730 4.085 -3.404 1.00 59.72 163 TRP A O 1
ATOM 1304 N N . ARG A 1 164 ? 19.299 5.731 -3.876 1.00 55.25 164 ARG A N 1
ATOM 1305 C CA . ARG A 1 164 ? 19.128 6.075 -2.465 1.00 55.25 164 ARG A CA 1
ATOM 1306 C C . ARG A 1 164 ? 18.267 5.007 -1.793 1.00 55.25 164 ARG A C 1
ATOM 1308 O O . ARG A 1 164 ? 17.093 4.829 -2.101 1.00 55.25 164 ARG A O 1
ATOM 1315 N N . ARG A 1 165 ? 18.878 4.261 -0.865 1.00 53.78 165 ARG A N 1
ATOM 1316 C CA . ARG A 1 165 ? 18.212 3.189 -0.097 1.00 53.78 165 ARG A CA 1
ATOM 1317 C C . ARG A 1 165 ? 17.169 3.716 0.890 1.00 53.78 165 ARG A C 1
ATOM 1319 O O . ARG A 1 165 ? 16.245 2.989 1.241 1.00 53.78 165 ARG A O 1
ATOM 1326 N N . GLN A 1 166 ? 17.343 4.950 1.356 1.00 55.06 166 GLN A N 1
ATOM 1327 C CA . GLN A 1 166 ? 16.532 5.529 2.419 1.00 55.06 166 GLN A CA 1
ATOM 1328 C C . GLN A 1 166 ? 15.298 6.204 1.830 1.00 55.06 166 GLN A C 1
ATOM 1330 O O . GLN A 1 166 ? 15.344 7.368 1.445 1.00 55.06 166 GLN A O 1
ATOM 1335 N N . LYS A 1 167 ? 14.212 5.437 1.741 1.00 59.59 167 LYS A N 1
ATOM 1336 C CA . LYS A 1 167 ? 12.915 5.909 1.267 1.00 59.59 167 LYS A CA 1
ATOM 1337 C C . LYS A 1 167 ? 12.008 6.188 2.458 1.00 59.59 167 LYS A C 1
ATOM 1339 O O . LYS A 1 167 ? 11.781 5.292 3.269 1.00 59.59 167 LYS A O 1
ATOM 1344 N N . ASN A 1 168 ? 11.476 7.404 2.542 1.00 61.59 168 ASN A N 1
ATOM 1345 C CA . ASN A 1 168 ? 10.338 7.683 3.411 1.00 61.59 168 ASN A CA 1
ATOM 1346 C C . ASN A 1 168 ? 9.061 7.332 2.637 1.00 61.59 168 ASN A C 1
ATOM 1348 O O . ASN A 1 168 ? 8.451 8.179 1.992 1.00 61.59 168 ASN A O 1
ATOM 1352 N N . THR A 1 169 ? 8.740 6.041 2.589 1.00 71.12 169 THR A N 1
ATOM 1353 C CA . THR A 1 169 ? 7.449 5.578 2.076 1.00 71.12 169 THR A CA 1
ATOM 1354 C C . THR A 1 169 ? 6.558 5.272 3.260 1.00 71.12 169 THR A C 1
ATOM 1356 O O . THR A 1 169 ? 6.881 4.371 4.039 1.00 71.12 169 THR A O 1
ATOM 1359 N N . ASP A 1 170 ? 5.438 5.984 3.363 1.00 81.56 170 ASP A N 1
ATOM 1360 C CA . ASP A 1 170 ? 4.380 5.605 4.290 1.00 81.56 170 ASP A CA 1
ATOM 1361 C C . ASP A 1 170 ? 3.707 4.336 3.766 1.00 81.56 170 ASP A C 1
ATOM 1363 O O . ASP A 1 170 ? 3.317 4.243 2.594 1.00 81.56 170 ASP A O 1
ATOM 1367 N N . LEU A 1 171 ? 3.576 3.356 4.650 1.00 84.56 171 LEU A N 1
ATOM 1368 C CA . LEU A 1 171 ? 3.010 2.055 4.343 1.00 84.56 171 LEU A CA 1
ATOM 1369 C C . LEU A 1 171 ? 1.719 1.873 5.120 1.00 84.56 171 LEU A C 1
ATOM 1371 O O . LEU A 1 171 ? 1.637 2.203 6.305 1.00 84.56 171 LEU A O 1
ATOM 1375 N N . PHE A 1 172 ? 0.726 1.318 4.441 1.00 89.19 172 PHE A N 1
ATOM 1376 C CA . PHE A 1 172 ? -0.612 1.144 4.971 1.00 89.19 172 PHE A CA 1
ATOM 1377 C C . PHE A 1 172 ? -1.041 -0.308 4.810 1.00 89.19 172 PHE A C 1
ATOM 1379 O O . PHE A 1 172 ? -0.913 -0.885 3.729 1.00 89.19 172 PHE A O 1
ATOM 1386 N N . LEU A 1 173 ? -1.581 -0.886 5.875 1.00 89.88 173 LEU A N 1
ATOM 1387 C CA . LEU A 1 173 ? -2.254 -2.180 5.848 1.00 89.88 173 LEU A CA 1
ATOM 1388 C C . LEU A 1 173 ? -3.749 -1.955 6.019 1.00 89.88 173 LEU A C 1
ATOM 1390 O O . LEU A 1 173 ? -4.165 -1.176 6.875 1.00 89.88 173 LEU A O 1
ATOM 1394 N N . VAL A 1 174 ? -4.542 -2.619 5.187 1.00 90.88 174 VAL A N 1
ATOM 1395 C CA . VAL A 1 174 ? -5.997 -2.493 5.167 1.00 90.88 174 VAL A CA 1
ATOM 1396 C C . VAL A 1 174 ? -6.589 -3.798 5.658 1.00 90.88 174 VAL A C 1
ATOM 1398 O O . VAL A 1 174 ? -6.456 -4.834 5.006 1.00 90.88 174 VAL A O 1
ATOM 1401 N N . TYR A 1 175 ? -7.252 -3.728 6.799 1.00 89.69 175 TYR A N 1
ATOM 1402 C CA . TYR A 1 175 ? -7.951 -4.838 7.422 1.00 89.69 175 TYR A CA 1
ATOM 1403 C C . TYR A 1 175 ? -9.455 -4.618 7.356 1.00 89.69 175 TYR A C 1
ATOM 1405 O O . TYR A 1 175 ? -9.934 -3.488 7.216 1.00 89.69 175 TYR A O 1
ATOM 1413 N N . GLU A 1 176 ? -10.201 -5.706 7.484 1.00 87.88 176 GLU A N 1
ATOM 1414 C CA . GLU A 1 176 ? -11.615 -5.617 7.814 1.00 87.88 176 GLU A CA 1
ATOM 1415 C C . GLU A 1 176 ? -11.797 -4.908 9.161 1.00 87.88 176 GLU A C 1
ATOM 1417 O O . GLU A 1 176 ? -11.023 -5.118 10.099 1.00 87.88 176 GLU A O 1
ATOM 1422 N N . PHE A 1 177 ? -12.795 -4.029 9.245 1.00 89.62 177 PHE A N 1
ATOM 1423 C CA . PHE A 1 177 ? -13.166 -3.417 10.512 1.00 89.62 177 PHE A CA 1
ATOM 1424 C C . PHE A 1 177 ? -14.008 -4.401 11.333 1.00 89.62 177 PHE A C 1
ATOM 1426 O O . PHE A 1 177 ? -15.002 -4.924 10.837 1.00 89.62 177 PHE A O 1
ATOM 1433 N N . VAL A 1 178 ? -13.609 -4.639 12.584 1.00 84.50 178 VAL A N 1
ATOM 1434 C CA . VAL A 1 178 ? -14.326 -5.509 13.526 1.00 84.50 178 VAL A CA 1
ATOM 1435 C C . VAL A 1 178 ? -14.937 -4.636 14.618 1.00 84.50 178 VAL A C 1
ATOM 1437 O O . VAL A 1 178 ? -14.224 -3.950 15.348 1.00 84.50 178 VAL A O 1
ATOM 1440 N N . ASP A 1 179 ? -16.260 -4.666 14.719 1.00 77.94 179 ASP A N 1
ATOM 1441 C CA . ASP A 1 179 ? -17.081 -3.891 15.655 1.00 77.94 179 ASP A CA 1
ATOM 1442 C C . ASP A 1 179 ? -16.991 -4.379 17.111 1.00 77.94 179 ASP A C 1
ATOM 1444 O O . ASP A 1 179 ? -17.127 -3.584 18.038 1.00 77.94 179 ASP A O 1
ATOM 1448 N N . ASN A 1 180 ? -16.689 -5.663 17.324 1.00 75.25 180 ASN A N 1
ATOM 1449 C CA . ASN A 1 180 ? -16.635 -6.314 18.642 1.00 75.25 180 ASN A CA 1
ATOM 1450 C C . ASN A 1 180 ? -15.481 -5.861 19.563 1.00 75.25 180 ASN A C 1
ATOM 1452 O O . ASN A 1 180 ? -15.275 -6.446 20.629 1.00 75.25 180 ASN A O 1
ATOM 1456 N N . GLY A 1 181 ? -14.742 -4.819 19.181 1.00 68.25 181 GLY A N 1
ATOM 1457 C CA . GLY A 1 181 ? -13.618 -4.299 19.949 1.00 68.25 181 GLY A CA 1
ATOM 1458 C C . GLY A 1 181 ? -12.409 -5.237 19.953 1.00 68.25 181 GLY A C 1
ATOM 1459 O O . GLY A 1 181 ? -12.329 -6.215 19.209 1.00 68.25 181 GLY A O 1
ATOM 1460 N N . ASN A 1 182 ? -11.415 -4.908 20.778 1.00 70.69 182 ASN A N 1
ATOM 1461 C CA . ASN A 1 182 ? -10.243 -5.760 20.956 1.00 70.69 182 ASN A CA 1
ATOM 1462 C C . ASN A 1 182 ? -10.526 -6.868 21.990 1.00 70.69 182 ASN A C 1
ATOM 1464 O O . ASN A 1 182 ? -11.398 -6.742 22.850 1.00 70.69 182 ASN A O 1
ATOM 1468 N N . LEU A 1 183 ? -9.747 -7.953 21.931 1.00 64.50 183 LEU A N 1
ATOM 1469 C CA . LEU A 1 183 ? -9.858 -9.069 22.878 1.00 64.50 183 LEU A CA 1
ATOM 1470 C C . LEU A 1 183 ? -9.711 -8.613 24.341 1.00 64.50 183 LEU A C 1
ATOM 1472 O O . LEU A 1 183 ? -10.310 -9.204 25.231 1.00 64.50 183 LEU A O 1
ATOM 1476 N N . HIS A 1 184 ? -8.945 -7.548 24.587 1.00 62.00 184 HIS A N 1
ATOM 1477 C CA . HIS A 1 184 ? -8.708 -7.018 25.925 1.00 62.00 184 HIS A CA 1
ATOM 1478 C C . HIS A 1 184 ? -10.001 -6.534 26.601 1.00 62.00 184 HIS A C 1
ATOM 1480 O O . HIS A 1 184 ? -10.222 -6.862 27.764 1.00 62.00 184 HIS A O 1
ATOM 1486 N N . MET A 1 185 ? -10.898 -5.847 25.885 1.00 62.00 185 MET A N 1
ATOM 1487 C CA . MET A 1 185 ? -12.205 -5.473 26.449 1.00 62.00 185 MET A CA 1
ATOM 1488 C C . MET A 1 185 ? -13.032 -6.711 26.808 1.00 62.00 185 MET A C 1
ATOM 1490 O O . MET A 1 185 ? -13.681 -6.763 27.848 1.00 62.00 185 MET A O 1
ATOM 1494 N N . HIS A 1 186 ? -12.961 -7.760 25.987 1.00 63.94 186 HIS A N 1
ATOM 1495 C CA . HIS A 1 186 ? -13.695 -8.993 26.262 1.00 63.94 186 HIS A CA 1
ATOM 1496 C C . HIS A 1 186 ? -13.125 -9.792 27.444 1.00 63.94 186 HIS A C 1
ATOM 1498 O O . HIS A 1 186 ? -13.873 -10.512 28.091 1.00 63.94 186 HIS A O 1
ATOM 1504 N N . LEU A 1 187 ? -11.821 -9.677 27.720 1.00 66.44 187 LEU A N 1
ATOM 1505 C CA . LEU A 1 187 ? -11.163 -10.377 28.828 1.00 66.44 187 LEU A CA 1
ATOM 1506 C C . LEU A 1 187 ? -11.307 -9.664 30.179 1.00 66.44 187 LEU A C 1
ATOM 1508 O O . LEU A 1 187 ? -11.297 -10.342 31.202 1.00 66.44 187 LEU A O 1
ATOM 1512 N N . TYR A 1 188 ? -11.408 -8.331 30.195 1.00 65.12 188 TYR A N 1
ATOM 1513 C CA . TYR A 1 188 ? -11.357 -7.548 31.438 1.00 65.12 188 TYR A CA 1
ATOM 1514 C C . TYR A 1 188 ? -12.622 -6.739 31.749 1.00 65.12 188 TYR A C 1
ATOM 1516 O O . TYR A 1 188 ? -12.820 -6.382 32.905 1.00 65.12 188 TYR A O 1
ATOM 1524 N N . GLU A 1 189 ? -13.472 -6.438 30.761 1.00 65.25 189 GLU A N 1
ATOM 1525 C CA . GLU A 1 189 ? -14.632 -5.548 30.949 1.00 65.25 189 GLU A CA 1
ATOM 1526 C C . GLU A 1 189 ? -15.971 -6.295 30.936 1.00 65.25 189 GLU A C 1
ATOM 1528 O O . GLU A 1 189 ? -16.902 -5.922 31.648 1.00 65.25 189 GLU A O 1
ATOM 1533 N N . LYS A 1 190 ? -16.083 -7.380 30.160 1.00 55.75 190 LYS A N 1
ATOM 1534 C CA . LYS A 1 190 ? -17.278 -8.226 30.157 1.00 55.75 190 LYS A CA 1
ATOM 1535 C C . LYS A 1 190 ? -17.050 -9.463 31.016 1.00 55.75 190 LYS A C 1
ATOM 1537 O O . LYS A 1 190 ? -16.312 -10.359 30.624 1.00 55.75 190 LYS A O 1
ATOM 1542 N N . GLU A 1 191 ? -17.837 -9.603 32.080 1.00 56.97 191 GLU A N 1
ATOM 1543 C CA . GLU A 1 191 ? -18.193 -10.899 32.685 1.00 56.97 191 GLU A CA 1
ATOM 1544 C C . GLU A 1 191 ? -19.008 -11.784 31.708 1.00 56.97 191 GLU A C 1
ATOM 1546 O O . GLU A 1 191 ? -19.930 -12.505 32.088 1.00 56.97 191 GLU A O 1
ATOM 1551 N N . ALA A 1 192 ? -18.712 -11.733 30.406 1.00 56.72 192 ALA A N 1
ATOM 1552 C CA . ALA A 1 192 ? -19.230 -12.673 29.437 1.00 56.72 192 ALA A CA 1
ATOM 1553 C C . ALA A 1 192 ? -18.463 -13.974 29.650 1.00 56.72 192 ALA A C 1
ATOM 1555 O O . ALA A 1 192 ? -17.451 -14.237 29.004 1.00 56.72 192 ALA A O 1
ATOM 1556 N N . LEU A 1 193 ? -18.941 -14.769 30.608 1.00 56.12 193 LEU A N 1
ATOM 1557 C CA . LEU A 1 193 ? -18.600 -16.173 30.757 1.00 56.12 193 LEU A CA 1
ATOM 1558 C C . LEU A 1 193 ? -18.691 -16.815 29.370 1.00 56.12 193 LEU A C 1
ATOM 1560 O O . LEU A 1 193 ? -19.784 -17.119 28.897 1.00 56.12 193 LEU A O 1
ATOM 1564 N N . LEU A 1 194 ? -17.557 -16.992 28.689 1.00 62.41 194 LEU A N 1
ATOM 1565 C CA . LEU A 1 194 ? -17.495 -17.857 27.522 1.00 62.41 194 LEU A CA 1
ATOM 1566 C C . LEU A 1 194 ? -17.872 -19.243 28.051 1.00 62.41 194 LEU A C 1
ATOM 1568 O O . LEU A 1 194 ? -17.138 -19.763 28.898 1.00 62.41 194 LEU A O 1
ATOM 1572 N N . PRO A 1 195 ? -19.010 -19.840 27.642 1.00 62.31 195 PRO A N 1
ATOM 1573 C CA . PRO A 1 195 ? -19.345 -21.173 28.093 1.00 62.31 195 PRO A CA 1
ATOM 1574 C C . PRO A 1 195 ? -18.297 -22.112 27.504 1.00 62.31 195 PRO A C 1
ATOM 1576 O O . PRO A 1 195 ? -18.355 -22.489 26.331 1.00 62.31 195 PRO A O 1
ATOM 1579 N N . TRP A 1 196 ? -17.307 -22.465 28.320 1.00 68.00 196 TRP A N 1
ATOM 1580 C CA . TRP A 1 196 ? -16.388 -23.548 28.034 1.00 68.00 196 TRP A CA 1
ATOM 1581 C C . TRP A 1 196 ? -17.227 -24.814 27.974 1.00 68.00 196 TRP A C 1
ATOM 1583 O O . TRP A 1 196 ? -17.573 -25.408 28.993 1.00 68.00 196 TRP A O 1
ATOM 1593 N N . ARG A 1 197 ? -17.619 -25.211 26.762 1.00 60.28 197 ARG A N 1
ATOM 1594 C CA . ARG A 1 197 ? -18.194 -26.532 26.554 1.00 60.28 197 ARG A CA 1
ATOM 1595 C C . ARG A 1 197 ? -17.056 -27.524 26.768 1.00 60.28 197 ARG A C 1
ATOM 1597 O O . ARG A 1 197 ? -16.219 -27.702 25.885 1.00 60.28 197 ARG A O 1
ATOM 1604 N N . ILE A 1 198 ? -17.006 -28.103 27.965 1.00 61.28 198 ILE A N 1
ATOM 1605 C CA . ILE A 1 198 ? -16.201 -29.286 28.257 1.00 61.28 198 ILE A CA 1
ATOM 1606 C C . ILE A 1 198 ? -16.617 -30.331 27.222 1.00 61.28 198 ILE A C 1
ATOM 1608 O O . ILE A 1 198 ? -17.804 -30.644 27.096 1.00 61.28 198 ILE A O 1
ATOM 1612 N N . ARG A 1 199 ? -15.656 -30.774 26.419 1.00 65.62 199 ARG A N 1
ATOM 1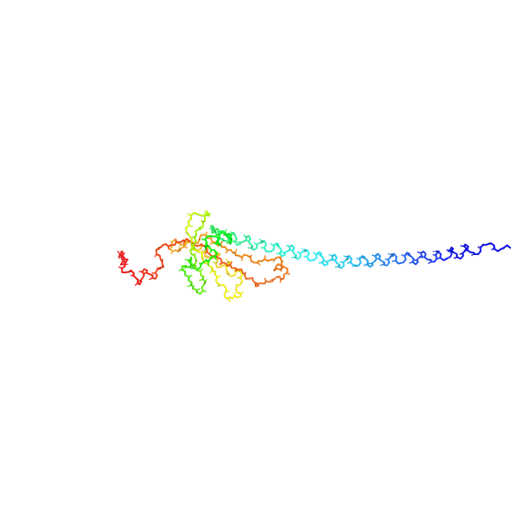613 C CA . AR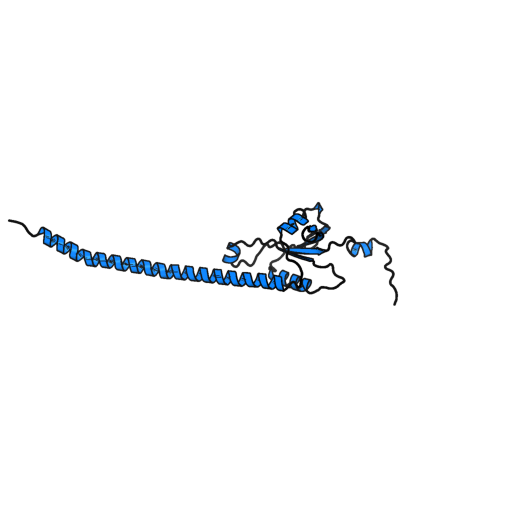G A 1 199 ? -15.796 -32.003 25.647 1.00 65.62 199 ARG A CA 1
ATOM 1614 C C . ARG A 1 199 ? -15.272 -33.157 26.474 1.00 65.62 199 ARG A C 1
ATOM 1616 O O . ARG A 1 199 ? -14.269 -32.930 27.186 1.00 65.62 199 ARG A O 1
#

Radius of gyration: 34.72 Å; Cα contacts (8 Å, |Δi|>4): 189; chains: 1; bounding box: 75×81×101 Å